Protein AF-A0A2T4I9F9-F1 (afdb_monomer_lite)

Sequence (235 aa):
MKRKIVKKNLALVKKKKFFLDFLKNNNLENIYLKNHDFNKKSNILLNNFIIILKIHNLNYKNYWANISFMNFCIYYLYHNFYQSLSNVKLKQINLTINKIATNRKYNSLEINYEKQLLEIAKQYDIKFSNSFINTYFNNHQIYNYISNSFSQMFDENKKTLTYSYCYWLILFVYIKKYLSLELDYKYSYNLFNLEMICNDHYIKNIRNLTLKYFNLLIIKNNKWISKLDIKRNKK

Radius of gyration: 18.15 Å; chains: 1; bounding box: 48×48×43 Å

Secondary structure (DSSP, 8-state):
--HHHHHHHHHHHHHHHHHHHHHHHTT--TTSSTTS-TT-TT-HHHHHHHHHHHHTT--GGGGHHHHHHHHHHHHHHHHHHTT-S-HHHHHHHHHHHHHHHHHTTTTS----HHHHHHHHHHHTT----HHHHHHHS--HHHHHHHHHHHHTTS-HHHHHHHHHHHHHHHHHHHIIIIIHHHS-GGGHHHHHHHHHHHHHHHHHHHHHH-GGGHHHHHHHHHHHHTTT-------

Foldseek 3Di:
DPPPPVVVVVVLVVLVVLLVVLCVVLVNDDDPCPPDPLDPPLPLLLVLLVVLCVLVVHDCVVLSNLSSLLVLLVVLVVCLLVVVDDPVVSVVSVVSNVVVCVVVVLQPDQDQVLVVLVVVLVVVVLDDDPVVCVSQSPCSVSLSSNLSSSLVVDDDVLSVLSSQLSSLVVQLCSLLQRVCLPDDPVCNVSSVVSNVVSVVRNLVSCCVNNVPCSVVSVVVSVVSSVVSPDPNPPD

Organism: NCBI:txid1188244

Structure (mmCIF, N/CA/C/O backbone):
data_AF-A0A2T4I9F9-F1
#
_entry.id   AF-A0A2T4I9F9-F1
#
loop_
_atom_site.group_PDB
_atom_site.id
_atom_site.type_symbol
_atom_site.label_atom_id
_atom_site.label_alt_id
_atom_site.label_comp_id
_atom_site.label_asym_id
_atom_site.label_entity_id
_atom_site.label_seq_id
_atom_site.pdbx_PDB_ins_code
_atom_site.Cartn_x
_atom_site.Cartn_y
_atom_site.Cartn_z
_atom_site.occupancy
_atom_site.B_iso_or_equiv
_atom_site.auth_seq_id
_atom_site.auth_comp_id
_atom_site.auth_asym_id
_atom_site.auth_atom_id
_atom_site.pdbx_PDB_model_num
ATOM 1 N N . MET A 1 1 ? 18.857 -36.251 -2.958 1.00 38.66 1 MET A N 1
ATOM 2 C CA . MET A 1 1 ? 17.786 -35.218 -2.962 1.00 38.66 1 MET A CA 1
ATOM 3 C C . MET A 1 1 ? 17.961 -34.121 -1.872 1.00 38.66 1 MET A C 1
ATOM 5 O O . MET A 1 1 ? 16.986 -33.717 -1.256 1.00 38.66 1 MET A O 1
ATOM 9 N N . LYS A 1 2 ? 19.176 -33.563 -1.646 1.00 38.88 2 LYS A N 1
ATOM 10 C CA . LYS A 1 2 ? 19.480 -32.596 -0.546 1.00 38.88 2 LYS A CA 1
ATOM 11 C C . LYS A 1 2 ? 19.853 -31.152 -0.977 1.00 38.88 2 LYS A C 1
ATOM 13 O O . LYS A 1 2 ? 20.001 -30.274 -0.134 1.00 38.88 2 LYS A O 1
ATOM 18 N N . ARG A 1 3 ? 19.946 -30.836 -2.279 1.00 38.84 3 ARG A N 1
ATOM 19 C CA . ARG A 1 3 ? 20.447 -29.523 -2.777 1.00 38.84 3 ARG A CA 1
ATOM 20 C C . ARG A 1 3 ? 19.438 -28.353 -2.750 1.00 38.84 3 ARG A C 1
ATOM 22 O O . ARG A 1 3 ? 19.834 -27.205 -2.945 1.00 38.84 3 ARG A O 1
ATOM 29 N N . LYS A 1 4 ? 18.143 -28.594 -2.494 1.00 41.88 4 LYS A N 1
ATOM 30 C CA . LYS A 1 4 ? 17.097 -27.539 -2.486 1.00 41.88 4 LYS A CA 1
ATOM 31 C C . LYS A 1 4 ? 17.017 -26.739 -1.174 1.00 41.88 4 LYS A C 1
ATOM 33 O O . LYS A 1 4 ? 16.579 -25.590 -1.203 1.00 41.88 4 LYS A O 1
ATOM 38 N N . ILE A 1 5 ? 17.451 -27.308 -0.046 1.00 39.56 5 ILE A N 1
ATOM 39 C CA . ILE A 1 5 ? 17.309 -26.688 1.287 1.00 39.56 5 ILE A CA 1
ATOM 40 C C . ILE A 1 5 ? 18.350 -25.570 1.490 1.00 39.56 5 ILE A C 1
ATOM 42 O O . ILE A 1 5 ? 18.006 -24.480 1.946 1.00 39.56 5 ILE A O 1
ATOM 46 N N . VAL A 1 6 ? 19.588 -25.769 1.021 1.00 42.97 6 VAL A N 1
ATOM 47 C CA . VAL A 1 6 ? 20.698 -24.808 1.191 1.00 42.97 6 VAL A CA 1
ATOM 48 C C . VAL A 1 6 ? 20.478 -23.503 0.407 1.00 42.97 6 VAL A C 1
ATOM 50 O O . VAL A 1 6 ? 20.655 -22.411 0.947 1.00 42.97 6 VAL A O 1
ATOM 53 N N . LYS A 1 7 ? 20.002 -23.576 -0.848 1.00 44.75 7 LYS A N 1
ATOM 54 C CA . LYS A 1 7 ? 19.748 -22.378 -1.681 1.00 44.75 7 LYS A CA 1
ATOM 55 C C . LYS A 1 7 ? 18.673 -21.455 -1.096 1.00 44.75 7 LYS A C 1
ATOM 57 O O . LYS A 1 7 ? 18.763 -20.236 -1.243 1.00 44.75 7 LYS A O 1
ATOM 62 N N . LYS A 1 8 ? 17.658 -22.021 -0.437 1.00 48.31 8 LYS A N 1
ATOM 63 C CA . LYS A 1 8 ? 16.557 -21.259 0.166 1.00 48.31 8 LYS A CA 1
ATOM 64 C C . LYS A 1 8 ? 17.047 -20.449 1.367 1.00 48.31 8 LYS A C 1
ATOM 66 O O . LYS A 1 8 ? 16.733 -19.266 1.449 1.00 48.31 8 LYS A O 1
ATOM 71 N N . ASN A 1 9 ? 17.880 -21.047 2.219 1.00 53.97 9 ASN A N 1
ATOM 72 C CA . ASN A 1 9 ? 18.487 -20.358 3.360 1.00 53.97 9 ASN A CA 1
ATOM 73 C C . ASN A 1 9 ? 19.459 -19.258 2.910 1.00 53.97 9 ASN A C 1
ATOM 75 O O . ASN A 1 9 ? 19.374 -18.138 3.403 1.00 53.97 9 ASN A O 1
ATOM 79 N N . LEU A 1 10 ? 20.284 -19.507 1.887 1.00 53.28 10 LEU A N 1
ATOM 80 C CA . LEU A 1 10 ? 21.180 -18.488 1.319 1.00 53.28 10 LEU A CA 1
ATOM 81 C C . LEU A 1 10 ? 20.427 -17.274 0.753 1.00 53.28 10 LEU A C 1
ATOM 83 O O . LEU A 1 10 ? 20.839 -16.132 0.954 1.00 53.28 10 LEU A O 1
ATOM 87 N N . ALA A 1 11 ? 19.312 -17.496 0.051 1.00 57.78 11 ALA A N 1
ATOM 88 C CA . ALA A 1 11 ? 18.498 -16.403 -0.475 1.00 57.78 11 ALA A CA 1
ATOM 89 C C . ALA A 1 11 ? 17.884 -15.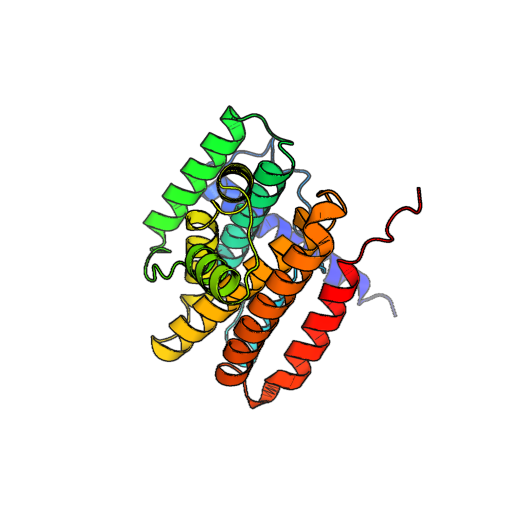551 0.648 1.00 57.78 11 ALA A C 1
ATOM 91 O O . ALA A 1 11 ? 17.823 -14.331 0.518 1.00 57.78 11 ALA A O 1
ATOM 92 N N . LEU A 1 12 ? 17.459 -16.177 1.750 1.00 56.41 12 LEU A N 1
ATOM 93 C CA . LEU A 1 12 ? 16.927 -15.481 2.925 1.00 56.41 12 LEU A CA 1
ATOM 94 C C . LEU A 1 12 ? 17.993 -14.639 3.627 1.00 56.41 12 LEU A C 1
ATOM 96 O O . LEU A 1 12 ? 17.752 -13.466 3.910 1.00 56.41 12 LEU A O 1
ATOM 100 N N . VAL A 1 13 ? 19.183 -15.206 3.829 1.00 60.66 13 VAL A N 1
ATOM 101 C CA . VAL A 1 13 ? 20.331 -14.500 4.415 1.00 60.66 13 VAL A CA 1
ATOM 102 C C . VAL A 1 13 ? 20.691 -13.268 3.581 1.00 60.66 13 VAL A C 1
ATOM 104 O O . VAL A 1 13 ? 20.850 -12.182 4.133 1.00 60.66 13 VAL A O 1
ATOM 107 N N . LYS A 1 14 ? 20.722 -13.392 2.245 1.00 64.31 14 LYS A N 1
ATOM 108 C CA . LYS A 1 14 ? 20.983 -12.255 1.346 1.00 64.31 14 LYS A CA 1
ATOM 109 C C . LYS A 1 14 ? 19.938 -11.143 1.482 1.00 64.31 14 LYS A C 1
ATOM 111 O O . LYS A 1 14 ? 20.313 -9.981 1.558 1.00 64.31 14 LYS A O 1
ATOM 116 N N . LYS A 1 15 ? 18.643 -11.477 1.551 1.00 65.81 15 LYS A N 1
ATOM 117 C CA . LYS A 1 15 ? 17.564 -10.483 1.731 1.00 65.81 15 LYS A CA 1
ATOM 118 C C . LYS A 1 15 ? 17.680 -9.732 3.055 1.00 65.81 15 LYS A C 1
ATOM 120 O O . LYS A 1 15 ? 17.551 -8.514 3.071 1.00 65.81 15 LYS A O 1
ATOM 125 N N . LYS A 1 16 ? 17.953 -10.460 4.143 1.00 67.31 16 LYS A N 1
ATOM 126 C CA . LYS A 1 16 ? 18.179 -9.866 5.465 1.00 67.31 16 LYS A CA 1
ATOM 127 C C . LYS A 1 16 ? 19.374 -8.914 5.431 1.00 67.31 16 LYS A C 1
ATOM 129 O O . LYS A 1 16 ? 19.255 -7.796 5.912 1.00 67.31 16 LYS A O 1
ATOM 134 N N . LYS A 1 17 ? 20.481 -9.326 4.801 1.00 70.69 17 LYS A N 1
ATOM 135 C CA . LYS A 1 17 ? 21.669 -8.481 4.634 1.00 70.69 17 LYS A CA 1
ATOM 136 C C . LYS A 1 17 ? 21.349 -7.182 3.888 1.00 70.69 17 LYS A C 1
ATOM 138 O O . LYS A 1 17 ? 21.627 -6.124 4.423 1.00 70.69 17 LYS A O 1
ATOM 143 N N . PHE A 1 18 ? 20.669 -7.242 2.740 1.00 69.69 18 PHE A N 1
ATOM 144 C CA . PHE A 1 18 ? 20.300 -6.032 1.990 1.00 69.69 18 PHE A CA 1
ATOM 145 C C . PHE A 1 18 ? 19.423 -5.058 2.780 1.00 69.69 18 PHE A C 1
ATOM 147 O O . PHE A 1 18 ? 19.559 -3.848 2.623 1.00 69.69 18 PHE A O 1
ATOM 154 N N . PHE A 1 19 ? 18.519 -5.563 3.622 1.00 69.38 19 PHE A N 1
ATOM 155 C CA . PHE A 1 19 ? 17.736 -4.691 4.489 1.00 69.38 19 PHE A CA 1
ATOM 156 C C . PHE A 1 19 ? 18.592 -4.055 5.582 1.00 69.38 19 PHE A C 1
ATOM 158 O O . PHE A 1 19 ? 18.489 -2.857 5.800 1.00 69.38 19 PHE A O 1
ATOM 165 N N . LEU A 1 20 ? 19.462 -4.828 6.233 1.00 69.75 20 LEU A N 1
ATOM 166 C CA . LEU A 1 20 ? 20.390 -4.291 7.230 1.00 69.75 20 LEU A CA 1
ATOM 167 C C . LEU A 1 20 ? 21.338 -3.253 6.615 1.00 69.75 20 LEU A C 1
ATOM 169 O O . LEU A 1 20 ? 21.563 -2.213 7.223 1.00 69.75 20 LEU A O 1
ATOM 173 N N . ASP A 1 21 ? 21.821 -3.490 5.396 1.00 74.12 21 ASP A N 1
ATOM 174 C CA . ASP A 1 21 ? 22.632 -2.531 4.643 1.00 74.12 21 ASP A CA 1
ATOM 175 C C . ASP A 1 21 ? 21.818 -1.270 4.314 1.00 74.12 21 ASP A C 1
ATOM 177 O O . ASP A 1 21 ? 22.306 -0.160 4.488 1.00 74.12 21 ASP A O 1
ATOM 181 N N . PHE A 1 22 ? 20.548 -1.412 3.909 1.00 74.88 22 PHE A N 1
ATOM 182 C CA . PHE A 1 22 ? 19.642 -0.274 3.729 1.00 74.88 22 PHE A CA 1
ATOM 183 C C . PHE A 1 22 ? 19.475 0.523 5.027 1.00 74.88 22 PHE A C 1
ATOM 185 O O . PHE A 1 22 ? 19.554 1.747 4.994 1.00 74.88 22 PHE A O 1
ATOM 192 N N . LEU A 1 23 ? 19.277 -0.144 6.164 1.00 73.25 23 LEU A N 1
ATOM 193 C CA . LEU A 1 23 ? 19.167 0.521 7.460 1.00 73.25 23 LEU A CA 1
ATOM 194 C C . LEU A 1 23 ? 20.457 1.266 7.811 1.00 73.25 23 LEU A C 1
ATOM 196 O O . LEU A 1 23 ? 20.411 2.455 8.117 1.00 73.25 23 LEU A O 1
ATOM 200 N N . LYS A 1 24 ? 21.608 0.602 7.676 1.00 74.19 24 LYS A N 1
ATOM 201 C CA . LYS A 1 24 ? 22.928 1.184 7.936 1.00 74.19 24 LYS A CA 1
ATOM 202 C C . LYS A 1 24 ? 23.189 2.412 7.064 1.00 74.19 24 LYS A C 1
ATOM 204 O O . LYS A 1 24 ? 23.558 3.454 7.585 1.00 74.19 24 LYS A O 1
ATOM 209 N N . ASN A 1 25 ? 22.926 2.315 5.762 1.00 77.25 25 ASN A N 1
ATOM 210 C CA . ASN A 1 25 ? 23.136 3.407 4.808 1.00 77.25 25 ASN A CA 1
ATOM 211 C C . ASN A 1 25 ? 22.219 4.615 5.055 1.00 77.25 25 ASN A C 1
ATOM 213 O O . ASN A 1 25 ? 22.473 5.691 4.524 1.00 77.25 25 ASN A O 1
ATOM 217 N N . ASN A 1 26 ? 21.146 4.443 5.829 1.00 69.94 26 ASN A N 1
ATOM 218 C CA . ASN A 1 26 ? 20.255 5.525 6.245 1.00 69.94 26 ASN A CA 1
ATOM 219 C C . ASN A 1 26 ? 20.448 5.906 7.728 1.00 69.94 26 ASN A C 1
ATOM 221 O O . ASN A 1 26 ? 19.596 6.596 8.282 1.00 69.94 26 ASN A O 1
ATOM 225 N N . ASN A 1 27 ? 21.553 5.485 8.360 1.00 66.50 27 ASN A N 1
ATOM 226 C CA . ASN A 1 27 ? 21.894 5.722 9.771 1.00 66.50 27 ASN A CA 1
ATOM 227 C C . ASN A 1 27 ? 20.829 5.217 10.766 1.00 66.50 27 ASN A C 1
ATOM 229 O O . ASN A 1 27 ? 20.537 5.855 11.774 1.00 66.50 27 ASN A O 1
ATOM 233 N N . LEU A 1 28 ? 20.236 4.055 10.481 1.00 64.50 28 LEU A N 1
ATOM 234 C CA . LEU A 1 28 ? 19.220 3.398 11.308 1.00 64.50 28 LEU A CA 1
ATOM 235 C C . LEU A 1 28 ? 19.871 2.247 12.096 1.00 64.50 28 LEU A C 1
ATOM 237 O O . LEU A 1 28 ? 19.769 1.080 11.713 1.00 64.50 28 LEU A O 1
ATOM 241 N N . GLU A 1 29 ? 20.610 2.552 13.167 1.00 51.94 29 GLU A N 1
ATOM 242 C CA . GLU A 1 29 ? 21.385 1.545 13.909 1.00 51.94 29 GLU A CA 1
ATOM 243 C C . GLU A 1 29 ? 20.526 0.503 14.668 1.00 51.94 29 GLU A C 1
ATOM 245 O O . GLU A 1 29 ? 19.864 0.764 15.670 1.00 51.94 29 GLU A O 1
ATOM 250 N N . ASN A 1 30 ? 20.557 -0.723 14.133 1.00 49.22 30 ASN A N 1
ATOM 251 C CA . ASN A 1 30 ? 20.737 -2.069 14.713 1.00 49.22 30 ASN A CA 1
ATOM 252 C C . ASN A 1 30 ? 20.183 -2.538 16.083 1.00 49.22 30 ASN A C 1
ATOM 254 O O . ASN A 1 30 ? 20.315 -3.736 16.356 1.00 49.22 30 ASN A O 1
ATOM 258 N N . ILE A 1 31 ? 19.524 -1.736 16.922 1.00 45.69 31 ILE A N 1
ATOM 259 C CA . ILE A 1 31 ? 18.920 -2.264 18.172 1.00 45.69 31 ILE A CA 1
ATOM 260 C C . ILE A 1 31 ? 17.424 -2.571 18.000 1.00 45.69 31 ILE A C 1
ATOM 262 O O . ILE A 1 31 ? 16.933 -3.572 18.516 1.00 45.69 31 ILE A O 1
ATOM 266 N N . TYR A 1 32 ? 16.699 -1.795 17.191 1.00 48.03 32 TYR A N 1
ATOM 267 C CA . TYR A 1 32 ? 15.229 -1.772 17.264 1.00 48.03 32 TYR A CA 1
ATOM 268 C C . TYR A 1 32 ? 14.489 -2.574 16.182 1.00 48.03 32 TYR A C 1
ATOM 270 O O . TYR A 1 32 ? 13.294 -2.809 16.311 1.00 48.03 32 TYR A O 1
ATOM 278 N N . LEU A 1 33 ? 15.185 -3.030 15.134 1.00 50.38 33 LEU A N 1
ATOM 279 C CA . LEU A 1 33 ? 14.590 -3.742 13.989 1.00 50.38 33 LEU A CA 1
ATOM 280 C C . LEU A 1 33 ? 14.993 -5.222 13.904 1.00 50.38 33 LEU A C 1
ATOM 282 O O . LEU A 1 33 ? 14.590 -5.919 12.971 1.00 50.38 33 LEU A O 1
ATOM 286 N N . LYS A 1 34 ? 15.764 -5.727 14.882 1.00 44.00 34 LYS A N 1
ATOM 287 C CA . LYS A 1 34 ? 16.298 -7.103 14.889 1.00 44.00 34 LYS A CA 1
ATOM 288 C C . LYS A 1 34 ? 15.216 -8.190 14.810 1.00 44.00 34 LYS A C 1
ATOM 290 O O . LYS A 1 34 ? 15.509 -9.266 14.289 1.00 44.00 34 LYS A O 1
ATOM 295 N N . ASN A 1 35 ? 13.986 -7.886 15.237 1.00 42.66 35 ASN A N 1
ATOM 296 C CA . ASN A 1 35 ? 12.886 -8.850 15.342 1.00 42.66 35 ASN A CA 1
ATOM 297 C C . ASN A 1 35 ? 11.765 -8.672 14.312 1.00 42.66 35 ASN A C 1
ATOM 299 O O . ASN A 1 35 ? 10.818 -9.458 14.320 1.00 42.66 35 ASN A O 1
ATOM 303 N N . HIS A 1 36 ? 11.834 -7.686 13.410 1.00 46.62 36 HIS A N 1
ATOM 304 C CA . HIS A 1 36 ? 10.803 -7.595 12.382 1.00 46.62 36 HIS A CA 1
ATOM 305 C C . HIS A 1 36 ? 11.145 -8.537 11.233 1.00 46.62 36 HIS A C 1
ATOM 307 O O . HIS A 1 36 ? 11.991 -8.253 10.382 1.00 46.62 36 HIS A O 1
ATOM 313 N N . ASP A 1 37 ? 10.490 -9.695 11.239 1.00 45.41 37 ASP A N 1
ATOM 314 C CA . ASP A 1 37 ? 10.634 -10.712 10.213 1.00 45.41 37 ASP A CA 1
ATOM 315 C C . ASP A 1 37 ? 10.306 -10.120 8.837 1.00 45.41 37 ASP A C 1
ATOM 317 O O . ASP A 1 37 ? 9.155 -10.046 8.398 1.00 45.41 37 ASP A O 1
ATOM 321 N N . PHE A 1 38 ? 11.366 -9.786 8.099 1.00 43.94 38 PHE A N 1
ATOM 322 C CA . PHE A 1 38 ? 11.393 -9.414 6.678 1.00 43.94 38 PHE A CA 1
ATOM 323 C C . PHE A 1 38 ? 10.769 -10.487 5.759 1.00 43.94 38 PHE A C 1
ATOM 325 O O . PHE A 1 38 ? 10.746 -10.378 4.534 1.00 43.94 38 PHE A O 1
ATOM 332 N N . ASN A 1 39 ? 10.326 -11.590 6.359 1.00 43.22 39 ASN A N 1
ATOM 333 C CA . ASN A 1 39 ? 10.144 -12.883 5.750 1.00 43.22 39 ASN A CA 1
ATOM 334 C C . ASN A 1 39 ? 8.743 -13.452 5.952 1.00 43.22 39 ASN A C 1
ATOM 336 O O . ASN A 1 39 ? 8.526 -14.656 5.772 1.00 43.22 39 ASN A O 1
ATOM 340 N N . LYS A 1 40 ? 7.755 -12.607 6.256 1.00 52.34 40 LYS A N 1
ATOM 341 C CA . LYS A 1 40 ? 6.378 -13.014 6.014 1.00 52.34 40 LYS A CA 1
ATOM 342 C C . LYS A 1 40 ? 6.219 -13.174 4.501 1.00 52.34 40 LYS A C 1
ATOM 344 O O . LYS A 1 40 ? 5.920 -12.232 3.779 1.00 52.34 40 LYS A O 1
ATOM 349 N N . LYS A 1 41 ? 6.365 -14.417 4.023 1.00 49.16 41 LYS A N 1
ATOM 350 C CA . LYS A 1 41 ? 5.881 -14.899 2.711 1.00 49.16 41 LYS A CA 1
ATOM 351 C C . LYS A 1 41 ? 4.422 -14.491 2.440 1.00 49.16 41 LYS A C 1
ATOM 353 O O . LYS A 1 41 ? 3.954 -14.650 1.319 1.00 49.16 41 LYS A O 1
ATOM 358 N N . SER A 1 42 ? 3.712 -14.016 3.462 1.00 56.25 42 SER A N 1
ATOM 359 C CA . SER A 1 42 ? 2.363 -13.469 3.449 1.00 56.25 42 SER A CA 1
ATOM 360 C C . SER A 1 42 ? 2.268 -11.944 3.284 1.00 56.25 42 SER A C 1
ATOM 362 O O . SER A 1 42 ? 1.150 -11.446 3.299 1.00 56.25 42 SER A O 1
ATOM 364 N N . ASN A 1 43 ? 3.360 -11.180 3.118 1.00 78.94 43 ASN A N 1
ATOM 365 C CA . ASN A 1 43 ? 3.232 -9.748 2.821 1.00 78.94 43 ASN A CA 1
ATOM 366 C C . ASN A 1 43 ? 2.726 -9.561 1.381 1.00 78.94 43 ASN A C 1
ATOM 368 O O . ASN A 1 43 ? 3.493 -9.602 0.416 1.00 78.94 43 ASN A O 1
ATOM 372 N N . ILE A 1 44 ? 1.407 -9.395 1.270 1.00 86.44 44 ILE A N 1
ATOM 373 C CA . ILE A 1 44 ? 0.659 -9.306 0.014 1.00 86.44 44 ILE A CA 1
ATOM 374 C C . ILE A 1 44 ? 1.211 -8.191 -0.867 1.00 86.44 44 ILE A C 1
ATOM 376 O O . ILE A 1 44 ? 1.420 -8.417 -2.057 1.00 86.44 44 ILE A O 1
ATOM 380 N N . LEU A 1 45 ? 1.523 -7.032 -0.285 1.00 89.12 45 LEU A N 1
ATOM 381 C CA . LEU A 1 45 ? 2.029 -5.881 -1.021 1.00 89.12 45 LEU A CA 1
ATOM 382 C C . LEU A 1 45 ? 3.373 -6.183 -1.696 1.00 89.12 45 LEU A C 1
ATOM 384 O O . LEU A 1 45 ? 3.512 -6.049 -2.910 1.00 89.12 45 LEU A O 1
ATOM 388 N N . LEU A 1 46 ? 4.357 -6.652 -0.924 1.00 88.12 46 LEU A N 1
ATOM 389 C CA . LEU A 1 46 ? 5.697 -6.936 -1.452 1.00 88.12 46 LEU A CA 1
ATOM 390 C C . LEU A 1 46 ? 5.678 -8.085 -2.462 1.00 88.12 46 LEU A C 1
ATOM 392 O O . LEU A 1 46 ? 6.412 -8.065 -3.452 1.00 88.12 46 LEU A O 1
ATOM 396 N N . ASN A 1 47 ? 4.831 -9.090 -2.231 1.00 87.75 47 ASN A N 1
ATOM 397 C CA . ASN A 1 47 ? 4.655 -10.172 -3.187 1.00 87.75 47 ASN A CA 1
ATOM 398 C C . ASN A 1 47 ? 4.064 -9.659 -4.507 1.00 87.75 47 ASN A C 1
ATOM 400 O O . ASN A 1 47 ? 4.550 -10.046 -5.571 1.00 87.75 47 ASN A O 1
ATOM 404 N N . ASN A 1 48 ? 3.063 -8.778 -4.442 1.00 91.50 48 ASN A N 1
ATOM 405 C CA . ASN A 1 48 ? 2.472 -8.151 -5.618 1.00 91.50 48 ASN A CA 1
ATOM 406 C C . ASN A 1 48 ? 3.483 -7.316 -6.391 1.00 91.50 48 ASN A C 1
ATOM 408 O O . ASN A 1 48 ? 3.601 -7.496 -7.599 1.00 91.50 48 ASN A O 1
ATOM 412 N N . PHE A 1 49 ? 4.278 -6.499 -5.700 1.00 92.31 49 PHE A N 1
ATOM 413 C CA . PHE A 1 49 ? 5.348 -5.726 -6.326 1.00 92.31 49 PHE A CA 1
ATOM 414 C C . PHE A 1 49 ? 6.298 -6.622 -7.127 1.00 92.31 49 PHE A C 1
ATOM 416 O O . PHE A 1 49 ? 6.531 -6.404 -8.312 1.00 92.31 49 PHE A O 1
ATOM 423 N N . ILE A 1 50 ? 6.793 -7.698 -6.507 1.00 89.88 50 ILE A N 1
ATOM 424 C CA . ILE A 1 50 ? 7.727 -8.626 -7.157 1.00 89.88 50 ILE A CA 1
ATOM 425 C C . ILE A 1 50 ? 7.084 -9.326 -8.361 1.00 89.88 50 ILE A C 1
ATOM 427 O O . ILE A 1 50 ? 7.771 -9.566 -9.353 1.00 89.88 50 ILE A O 1
ATOM 431 N N . ILE A 1 51 ? 5.803 -9.704 -8.286 1.00 89.94 51 ILE A N 1
ATOM 432 C CA . ILE A 1 51 ? 5.130 -10.341 -9.426 1.00 89.94 51 ILE A CA 1
ATOM 433 C C . ILE A 1 51 ? 4.922 -9.343 -10.560 1.00 89.94 51 ILE A C 1
ATOM 435 O O . ILE A 1 51 ? 5.208 -9.694 -11.700 1.00 89.94 51 ILE A O 1
ATOM 439 N N . ILE A 1 52 ? 4.481 -8.122 -10.262 1.00 92.81 52 ILE A N 1
ATOM 440 C CA . ILE A 1 52 ? 4.282 -7.074 -11.265 1.00 92.81 52 ILE A CA 1
ATOM 441 C C . ILE A 1 52 ? 5.603 -6.773 -11.977 1.00 92.81 52 ILE A C 1
ATOM 443 O O . ILE A 1 52 ? 5.652 -6.829 -13.202 1.00 92.81 52 ILE A O 1
ATOM 447 N N . LEU A 1 53 ? 6.705 -6.602 -11.240 1.00 92.00 53 LEU A N 1
ATOM 448 C CA . LEU A 1 53 ? 8.029 -6.449 -11.852 1.00 92.00 53 LEU A CA 1
ATOM 449 C C . LEU A 1 53 ? 8.359 -7.605 -12.805 1.0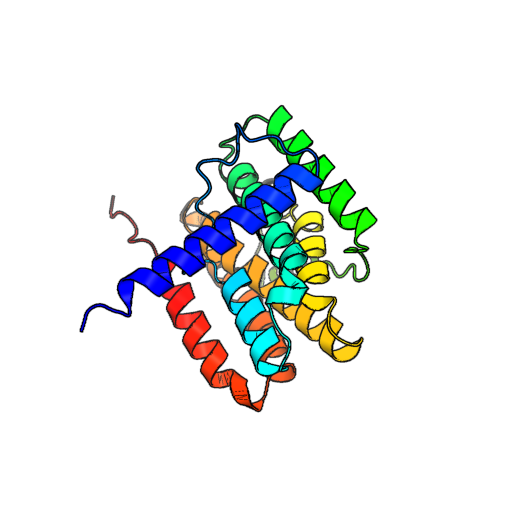0 92.00 53 LEU A C 1
ATOM 451 O O . LEU A 1 53 ? 8.787 -7.372 -13.930 1.00 92.00 53 LEU A O 1
ATOM 455 N N . LYS A 1 54 ? 8.103 -8.854 -12.398 1.00 89.44 54 LYS A N 1
ATOM 456 C CA . LYS A 1 54 ? 8.353 -10.028 -13.249 1.00 89.44 54 LYS A CA 1
ATOM 457 C C . LYS A 1 54 ? 7.479 -10.065 -14.499 1.00 89.44 54 LYS A C 1
ATOM 459 O O . LYS A 1 54 ? 7.987 -10.425 -15.550 1.00 89.44 54 LYS A O 1
ATOM 464 N N . ILE A 1 55 ? 6.197 -9.715 -14.389 1.00 91.31 55 ILE A N 1
ATOM 465 C CA . ILE A 1 55 ? 5.270 -9.650 -15.531 1.00 91.31 55 ILE A CA 1
ATOM 466 C C . ILE A 1 55 ? 5.777 -8.656 -16.580 1.00 91.31 55 ILE A C 1
ATOM 468 O O . ILE A 1 55 ? 5.645 -8.904 -17.774 1.00 91.31 55 ILE A O 1
ATOM 472 N N . HIS A 1 56 ? 6.400 -7.567 -16.131 1.00 90.44 56 HIS A N 1
ATOM 473 C CA . HIS A 1 56 ? 6.984 -6.544 -16.993 1.00 90.44 56 HIS A CA 1
ATOM 474 C C . HIS A 1 56 ? 8.471 -6.779 -17.318 1.00 90.44 56 HIS A C 1
ATOM 476 O O . HIS A 1 56 ? 9.136 -5.863 -17.787 1.00 90.44 56 HIS A O 1
ATOM 482 N N . ASN A 1 57 ? 9.006 -7.987 -17.090 1.00 91.12 57 ASN A N 1
ATOM 483 C CA . ASN A 1 57 ? 10.408 -8.352 -17.347 1.00 91.12 57 ASN A CA 1
ATOM 484 C C . ASN A 1 57 ? 11.451 -7.481 -16.615 1.00 91.12 57 ASN A C 1
ATOM 486 O O . ASN A 1 57 ? 12.609 -7.396 -17.021 1.00 91.12 57 ASN A O 1
ATOM 490 N N . LEU A 1 58 ? 11.070 -6.875 -15.491 1.00 91.19 58 LEU A N 1
ATOM 491 C CA . LEU A 1 58 ? 11.946 -6.063 -14.657 1.00 91.19 58 LEU A CA 1
ATOM 492 C C . LEU A 1 58 ? 12.627 -6.919 -13.582 1.00 91.19 58 LEU A C 1
ATOM 494 O O . LEU A 1 58 ? 11.999 -7.686 -12.841 1.00 91.19 58 LEU A O 1
ATOM 498 N N . ASN A 1 59 ? 13.945 -6.763 -13.447 1.00 87.88 59 ASN A N 1
ATOM 499 C CA . ASN A 1 59 ? 14.711 -7.474 -12.431 1.00 87.88 59 ASN A CA 1
ATOM 500 C C . ASN A 1 59 ? 14.495 -6.843 -11.048 1.00 87.88 59 ASN A C 1
ATOM 502 O O . ASN A 1 59 ? 15.057 -5.796 -10.733 1.00 87.88 59 ASN A O 1
ATOM 506 N N . TYR A 1 60 ? 13.745 -7.528 -10.181 1.00 81.12 60 TYR A N 1
ATOM 507 C CA . TYR A 1 60 ? 13.433 -7.051 -8.827 1.00 81.12 60 TYR A CA 1
ATOM 508 C C . TYR A 1 60 ? 14.656 -6.702 -7.967 1.00 81.12 60 TYR A C 1
ATOM 510 O O . TYR A 1 60 ? 14.526 -5.927 -7.022 1.00 81.12 60 TYR A O 1
ATOM 518 N N . LYS A 1 61 ? 15.842 -7.252 -8.270 1.00 82.69 61 LYS A N 1
ATOM 519 C CA . LYS A 1 61 ? 17.074 -6.908 -7.546 1.00 82.69 61 LYS A CA 1
ATOM 520 C C . LYS A 1 61 ? 17.449 -5.434 -7.710 1.00 82.69 61 LYS A C 1
ATOM 522 O O . LYS A 1 61 ? 17.999 -4.863 -6.775 1.00 82.69 61 LYS A O 1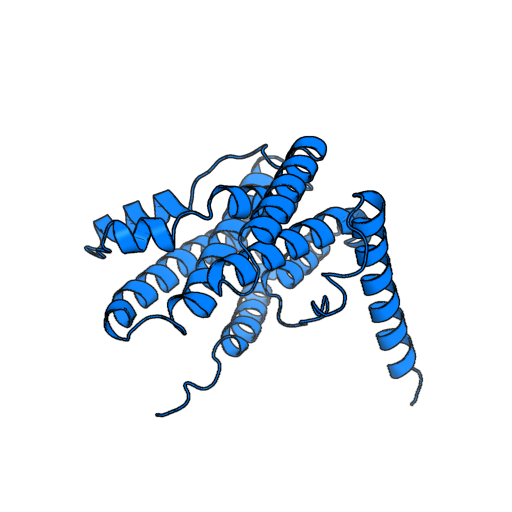
ATOM 527 N N . ASN A 1 62 ? 17.105 -4.823 -8.843 1.00 87.69 62 ASN A N 1
ATOM 528 C CA . ASN A 1 62 ? 17.374 -3.410 -9.113 1.00 87.69 62 ASN A CA 1
ATOM 529 C C . ASN A 1 62 ? 16.474 -2.487 -8.273 1.00 87.69 62 ASN A C 1
ATOM 531 O O . ASN A 1 62 ? 16.800 -1.327 -8.061 1.00 87.69 62 ASN A O 1
ATOM 535 N N . TYR A 1 63 ? 15.378 -3.022 -7.730 1.00 89.44 63 TYR A N 1
ATOM 536 C CA . TYR A 1 63 ? 14.381 -2.285 -6.952 1.00 89.44 63 TYR A CA 1
ATOM 537 C C . TYR A 1 63 ? 14.416 -2.659 -5.466 1.00 89.44 63 TYR A C 1
ATOM 539 O O . TYR A 1 63 ? 13.435 -2.488 -4.742 1.00 89.44 63 TYR A O 1
ATOM 547 N N . TRP A 1 64 ? 15.552 -3.179 -4.984 1.00 84.38 64 TRP A N 1
ATOM 548 C CA . TRP A 1 64 ? 15.706 -3.575 -3.582 1.00 84.38 64 TRP A CA 1
ATOM 549 C C . TRP A 1 64 ? 15.468 -2.428 -2.610 1.00 84.38 64 TRP A C 1
ATOM 551 O O . TRP A 1 64 ? 14.879 -2.635 -1.553 1.00 84.38 64 TRP A O 1
ATOM 561 N N . ALA A 1 65 ? 15.883 -1.218 -2.970 1.00 85.12 65 ALA A N 1
ATOM 562 C CA . ALA A 1 65 ? 15.666 -0.063 -2.121 1.00 85.12 65 ALA A CA 1
ATOM 563 C C . ALA A 1 65 ? 14.179 0.316 -2.008 1.00 85.12 65 ALA A C 1
ATOM 565 O O . ALA A 1 65 ? 13.737 0.669 -0.918 1.00 85.12 65 ALA A O 1
ATOM 566 N N . ASN A 1 66 ? 13.397 0.174 -3.085 1.00 91.44 66 ASN A N 1
ATOM 567 C CA . ASN A 1 66 ? 11.941 0.346 -3.064 1.00 91.44 66 ASN A CA 1
ATOM 568 C C . ASN A 1 66 ? 11.297 -0.720 -2.166 1.00 91.44 66 ASN A C 1
ATOM 570 O O . ASN A 1 66 ? 10.498 -0.396 -1.295 1.00 91.44 66 ASN A O 1
ATOM 574 N N . ILE A 1 67 ? 11.715 -1.986 -2.293 1.00 88.62 67 ILE A N 1
ATOM 575 C CA . ILE A 1 67 ? 11.236 -3.086 -1.436 1.00 88.62 67 ILE A CA 1
ATOM 576 C C . ILE A 1 67 ? 11.529 -2.808 0.045 1.00 88.62 67 ILE A C 1
ATOM 578 O O . ILE A 1 67 ? 10.639 -2.948 0.884 1.00 88.62 67 ILE A O 1
ATOM 582 N N . SER A 1 68 ? 12.761 -2.412 0.370 1.00 85.50 68 SER A N 1
ATOM 583 C CA . SER A 1 68 ? 13.173 -2.096 1.742 1.00 85.50 68 SER A CA 1
ATOM 584 C C . SER A 1 68 ? 12.405 -0.904 2.305 1.00 85.50 68 SER A C 1
ATOM 586 O O . SER A 1 68 ? 11.927 -0.974 3.436 1.00 85.50 68 SER A O 1
ATOM 588 N N . PHE A 1 69 ? 12.230 0.152 1.508 1.00 90.94 69 PHE A N 1
ATOM 589 C CA . PHE A 1 69 ? 11.460 1.329 1.896 1.00 90.94 69 PHE A CA 1
ATOM 590 C C . PHE A 1 69 ? 9.988 0.993 2.159 1.00 90.94 69 PHE A C 1
ATOM 592 O O . PHE A 1 69 ? 9.466 1.327 3.221 1.00 90.94 69 PHE A O 1
ATOM 599 N N . MET A 1 70 ? 9.332 0.267 1.249 1.00 93.19 70 MET A N 1
ATOM 600 C CA . MET A 1 70 ? 7.948 -0.172 1.446 1.00 93.19 70 MET A CA 1
ATOM 601 C C . MET A 1 70 ? 7.812 -1.037 2.700 1.00 93.19 70 MET A C 1
ATOM 603 O O . MET A 1 70 ? 6.884 -0.847 3.480 1.00 93.19 70 MET A O 1
ATOM 607 N N . ASN A 1 71 ? 8.752 -1.955 2.946 1.00 87.44 71 ASN A N 1
ATOM 608 C CA . ASN A 1 71 ? 8.722 -2.771 4.156 1.00 87.44 71 ASN A CA 1
ATOM 609 C C . ASN A 1 71 ? 8.895 -1.934 5.436 1.00 87.44 71 ASN A C 1
ATOM 611 O O . ASN A 1 71 ? 8.251 -2.220 6.442 1.00 87.44 71 ASN A O 1
ATOM 615 N N . PHE A 1 72 ? 9.723 -0.887 5.396 1.00 89.12 72 PHE A N 1
ATOM 616 C CA . PHE A 1 72 ? 9.897 0.049 6.508 1.00 89.12 72 PHE A CA 1
ATOM 617 C C . PHE A 1 72 ? 8.643 0.903 6.760 1.00 89.12 72 PHE A C 1
ATOM 619 O O . PHE A 1 72 ? 8.261 1.124 7.905 1.00 89.12 72 PHE A O 1
ATOM 626 N N . CYS A 1 73 ? 7.926 1.296 5.708 1.00 93.62 73 CYS A N 1
ATOM 627 C CA . CYS A 1 73 ? 6.634 1.966 5.852 1.00 93.62 73 CYS A CA 1
ATOM 628 C C . CYS A 1 73 ? 5.561 1.026 6.434 1.00 93.62 73 CYS A C 1
ATOM 630 O O . CYS A 1 73 ? 4.799 1.420 7.310 1.00 93.62 73 CYS A O 1
ATOM 632 N N . ILE A 1 74 ? 5.526 -0.243 6.009 1.00 90.19 74 ILE A N 1
ATOM 633 C CA . ILE A 1 74 ? 4.613 -1.255 6.573 1.00 90.19 74 ILE A CA 1
ATOM 634 C C . ILE A 1 74 ? 4.912 -1.508 8.056 1.00 90.19 74 ILE A C 1
ATOM 636 O O . ILE A 1 74 ? 3.984 -1.679 8.844 1.00 90.19 74 ILE A O 1
ATOM 640 N N . TYR A 1 75 ? 6.193 -1.518 8.437 1.00 87.19 75 TYR A N 1
ATOM 641 C CA . TYR A 1 75 ? 6.622 -1.578 9.835 1.00 87.19 75 TYR A CA 1
ATOM 642 C C . TYR A 1 75 ? 6.029 -0.422 10.646 1.00 87.19 75 TYR A C 1
ATOM 644 O O . TYR A 1 75 ? 5.418 -0.649 11.688 1.00 87.19 75 TYR A O 1
ATOM 652 N N . TYR A 1 76 ? 6.162 0.807 10.139 1.00 91.50 76 TYR A N 1
ATOM 653 C CA . TYR A 1 76 ? 5.579 1.986 10.773 1.00 91.50 76 TYR A CA 1
ATOM 654 C C . TYR A 1 76 ? 4.061 1.851 10.936 1.00 91.50 76 TYR A C 1
ATOM 656 O O . TYR A 1 76 ? 3.569 1.991 12.050 1.00 91.50 76 TYR A O 1
ATOM 664 N N . LEU A 1 77 ? 3.334 1.497 9.869 1.00 91.12 77 LEU A N 1
ATOM 665 C CA . LEU A 1 77 ? 1.874 1.338 9.907 1.00 91.12 77 LEU A CA 1
ATOM 666 C C . LEU A 1 77 ? 1.424 0.312 10.954 1.00 91.12 77 LEU A C 1
ATOM 668 O O . LEU A 1 77 ? 0.474 0.565 11.688 1.00 91.12 77 LEU A O 1
ATOM 672 N N . TYR A 1 78 ? 2.117 -0.826 11.049 1.00 88.12 78 TYR A N 1
ATOM 673 C CA . TYR A 1 78 ? 1.822 -1.857 12.046 1.00 88.12 78 TYR A CA 1
ATOM 674 C C . TYR A 1 78 ? 1.959 -1.321 13.476 1.00 88.12 78 TYR A C 1
ATOM 676 O O . TYR A 1 78 ? 1.048 -1.469 14.289 1.00 88.12 78 TYR A O 1
ATOM 684 N N . HIS A 1 79 ? 3.093 -0.692 13.787 1.00 86.88 79 HIS A N 1
ATOM 685 C CA . HIS A 1 79 ? 3.363 -0.212 15.140 1.00 86.88 79 HIS A CA 1
ATOM 686 C C . HIS A 1 79 ? 2.548 1.027 15.509 1.00 86.88 79 HIS A C 1
ATOM 688 O O . HIS A 1 79 ? 2.202 1.178 16.678 1.00 86.88 79 HIS A O 1
ATOM 694 N N . ASN A 1 80 ? 2.224 1.874 14.530 1.00 89.00 80 ASN A N 1
ATOM 695 C CA . ASN A 1 80 ? 1.321 3.005 14.706 1.00 89.00 80 ASN A CA 1
ATOM 696 C C . ASN A 1 80 ? -0.093 2.522 15.054 1.00 89.00 80 ASN A C 1
ATOM 698 O O . ASN A 1 80 ? -0.697 3.024 15.993 1.00 89.00 80 ASN A O 1
ATOM 702 N N . PHE A 1 81 ? -0.584 1.498 14.349 1.00 86.94 81 PHE A N 1
ATOM 703 C CA . PHE A 1 81 ? -1.907 0.931 14.593 1.00 86.94 81 PHE A CA 1
ATOM 704 C C . PHE A 1 81 ? -2.014 0.265 15.973 1.00 86.94 81 PHE A C 1
ATOM 706 O O . PHE A 1 81 ? -2.894 0.597 16.756 1.00 86.94 81 PHE A O 1
ATOM 713 N N . TYR A 1 82 ? -1.087 -0.643 16.294 1.00 84.50 82 TYR A N 1
ATOM 714 C CA . TYR A 1 82 ? -1.103 -1.388 17.560 1.00 84.50 82 TYR A CA 1
ATOM 715 C C . TYR A 1 82 ? -0.546 -0.611 18.757 1.00 84.50 82 TYR A C 1
ATOM 717 O O . TYR A 1 82 ? -0.441 -1.178 19.841 1.00 84.50 82 TYR A O 1
ATOM 725 N N . GLN A 1 83 ? -0.102 0.634 18.555 1.00 86.25 83 GLN A N 1
ATOM 726 C CA . GLN A 1 83 ? 0.533 1.471 19.583 1.00 86.25 83 GLN A CA 1
ATOM 727 C C . GLN A 1 83 ? 1.653 0.744 20.354 1.00 86.25 83 GLN A C 1
ATOM 729 O O . GLN A 1 83 ? 1.883 0.960 21.540 1.00 86.25 83 GLN A O 1
ATOM 734 N N . SER A 1 84 ? 2.375 -0.149 19.672 1.00 83.69 84 SER A N 1
ATOM 735 C CA . SER A 1 84 ? 3.342 -1.063 20.303 1.00 83.69 84 SER A CA 1
ATOM 736 C C . SER A 1 84 ? 4.757 -0.484 20.408 1.00 83.69 84 SER A C 1
ATOM 738 O O . SER A 1 84 ? 5.672 -1.143 20.900 1.00 83.69 84 SER A O 1
ATOM 740 N N . LEU A 1 85 ? 4.956 0.751 19.946 1.00 86.19 85 LEU A N 1
ATOM 741 C CA . LEU A 1 85 ? 6.176 1.534 20.136 1.00 86.19 85 LEU A CA 1
ATOM 742 C C . LEU A 1 85 ? 5.832 2.862 20.804 1.00 86.19 85 LEU A C 1
ATOM 744 O O . LEU A 1 85 ? 4.736 3.387 20.635 1.00 86.19 85 LEU A O 1
ATOM 748 N N . SER A 1 86 ? 6.803 3.449 21.507 1.00 89.25 86 SER A N 1
ATOM 749 C CA . SER A 1 86 ? 6.626 4.780 22.084 1.00 89.25 86 SER A CA 1
ATOM 750 C C . SER A 1 86 ? 6.450 5.852 21.003 1.00 89.25 86 SER A C 1
ATOM 752 O O . SER A 1 86 ? 7.049 5.781 19.925 1.00 89.25 86 SER A O 1
ATOM 754 N N . ASN A 1 87 ? 5.699 6.907 21.327 1.00 90.88 87 ASN A N 1
ATOM 755 C CA . ASN A 1 87 ? 5.461 8.040 20.426 1.00 90.88 87 ASN A CA 1
ATOM 756 C C . ASN A 1 87 ? 6.760 8.682 19.920 1.00 90.88 87 ASN A C 1
ATOM 758 O O . ASN A 1 87 ? 6.854 9.056 18.753 1.00 90.88 87 ASN A O 1
ATOM 762 N N . VAL A 1 88 ? 7.785 8.771 20.775 1.00 90.94 88 VAL A N 1
ATOM 763 C CA . VAL A 1 88 ? 9.113 9.278 20.392 1.00 90.94 88 VAL A CA 1
ATOM 764 C C . VAL A 1 88 ? 9.716 8.425 19.271 1.00 90.94 88 VAL A C 1
ATOM 766 O O . VAL A 1 88 ? 10.186 8.965 18.270 1.00 90.94 88 VAL A O 1
ATOM 769 N N . LYS A 1 89 ? 9.636 7.093 19.387 1.00 87.00 89 LYS A N 1
ATOM 770 C CA . LYS A 1 89 ? 10.148 6.164 18.369 1.00 87.00 89 LYS A CA 1
ATOM 771 C C . LYS A 1 89 ? 9.350 6.248 17.070 1.00 87.00 89 LYS A C 1
ATOM 773 O O . LYS A 1 89 ? 9.946 6.306 15.998 1.00 87.00 89 LYS A O 1
ATOM 778 N N . LEU A 1 90 ? 8.018 6.292 17.145 1.00 89.75 90 LEU A N 1
ATOM 779 C CA . LEU A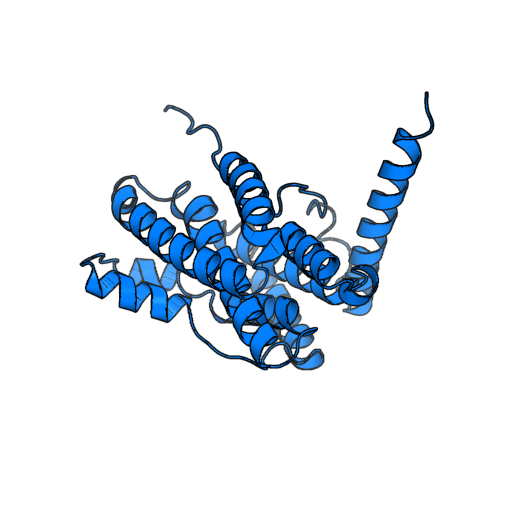 1 90 ? 7.169 6.438 15.957 1.00 89.75 90 LEU A CA 1
ATOM 780 C C . LEU A 1 90 ? 7.461 7.744 15.208 1.00 89.75 90 LEU A C 1
ATOM 782 O O . LEU A 1 90 ? 7.581 7.725 13.984 1.00 89.75 90 LEU A O 1
ATOM 786 N N . LYS A 1 91 ? 7.663 8.855 15.928 1.00 92.06 91 LYS A N 1
ATOM 787 C CA . LYS A 1 91 ? 8.067 10.136 15.330 1.00 92.06 91 LYS A CA 1
ATOM 788 C C . LYS A 1 91 ? 9.418 10.036 14.617 1.00 92.06 91 LYS A C 1
ATOM 790 O O . LYS A 1 91 ? 9.526 10.484 13.480 1.00 92.06 91 LYS A O 1
ATOM 795 N N . GLN A 1 92 ? 10.424 9.409 15.230 1.00 90.19 92 GLN A N 1
ATOM 796 C CA . GLN A 1 92 ? 11.741 9.206 14.604 1.00 90.19 92 GLN A CA 1
ATOM 797 C C . GLN A 1 92 ? 11.659 8.367 13.319 1.00 90.19 92 GLN A C 1
ATOM 799 O O . GLN A 1 92 ? 12.265 8.713 12.300 1.00 90.19 92 GLN A O 1
ATOM 804 N N . ILE A 1 93 ? 10.880 7.283 13.349 1.00 90.12 93 ILE A N 1
ATOM 805 C CA . ILE A 1 93 ? 10.631 6.445 12.171 1.00 90.12 93 ILE A CA 1
ATOM 806 C C . ILE A 1 93 ? 9.948 7.266 11.071 1.00 90.12 93 ILE A C 1
ATOM 808 O O . ILE A 1 93 ? 10.402 7.234 9.929 1.00 90.12 93 ILE A O 1
ATOM 812 N N . ASN A 1 94 ? 8.913 8.041 11.407 1.00 94.06 94 ASN A N 1
ATOM 813 C CA . ASN A 1 94 ? 8.202 8.872 10.436 1.00 94.06 94 ASN A CA 1
ATOM 814 C C . ASN A 1 94 ? 9.115 9.940 9.805 1.00 94.06 94 ASN A C 1
ATOM 816 O O . ASN A 1 94 ? 9.136 10.101 8.588 1.00 94.06 94 ASN A O 1
ATOM 820 N N . LEU A 1 95 ? 9.950 10.612 10.605 1.00 92.88 95 LEU A N 1
ATOM 821 C CA . LEU A 1 95 ? 10.943 11.571 10.100 1.00 92.88 95 LEU A CA 1
ATOM 822 C C . LEU A 1 95 ? 11.918 10.922 9.110 1.00 92.88 95 LEU A C 1
ATOM 824 O O . LEU A 1 95 ? 12.261 11.511 8.085 1.00 92.88 95 LEU A O 1
ATOM 828 N N . THR A 1 96 ? 12.329 9.686 9.386 1.00 91.19 96 THR A N 1
ATOM 829 C CA . THR A 1 96 ? 13.188 8.914 8.485 1.00 91.19 96 THR A CA 1
ATOM 830 C C . THR A 1 96 ? 12.460 8.559 7.191 1.00 91.19 96 THR A C 1
ATOM 832 O O . THR A 1 96 ? 13.031 8.710 6.111 1.00 91.19 96 THR A O 1
ATOM 835 N N . ILE A 1 97 ? 11.204 8.109 7.279 1.00 94.56 97 ILE A N 1
ATOM 836 C CA . ILE A 1 97 ? 10.371 7.837 6.102 1.00 94.56 97 ILE A CA 1
ATOM 837 C C . ILE A 1 97 ? 10.288 9.091 5.228 1.00 94.56 97 ILE A C 1
ATOM 839 O O . ILE A 1 97 ? 10.585 9.000 4.039 1.00 94.56 97 ILE A O 1
ATOM 843 N N . ASN A 1 98 ? 9.989 10.250 5.821 1.00 95.38 98 ASN A N 1
ATOM 844 C CA . ASN A 1 98 ? 9.900 11.528 5.114 1.00 95.38 98 ASN A CA 1
ATOM 845 C C . ASN A 1 98 ? 11.220 11.880 4.422 1.00 95.38 98 ASN A C 1
ATOM 847 O O . ASN A 1 98 ? 11.234 12.167 3.229 1.00 95.38 98 ASN A O 1
ATOM 851 N N . LYS A 1 99 ? 12.349 11.779 5.135 1.00 92.94 99 LYS A N 1
ATOM 852 C CA . LYS A 1 99 ? 13.678 12.049 4.567 1.00 92.94 99 LYS A CA 1
ATOM 853 C C . LYS A 1 99 ? 13.976 11.157 3.359 1.00 92.94 99 LYS A C 1
ATOM 855 O O . LYS A 1 99 ? 14.428 11.644 2.324 1.00 92.94 99 LYS A O 1
ATOM 860 N N . ILE A 1 100 ? 13.722 9.851 3.472 1.00 92.00 100 ILE A N 1
ATOM 861 C CA . ILE A 1 100 ? 13.966 8.903 2.377 1.00 92.00 100 ILE A CA 1
ATOM 862 C C . ILE A 1 100 ? 13.017 9.175 1.205 1.00 92.00 100 ILE A C 1
ATOM 864 O O . ILE A 1 100 ? 13.460 9.148 0.056 1.00 92.00 100 ILE A O 1
ATOM 868 N N . ALA A 1 101 ? 11.739 9.444 1.486 1.00 94.94 101 ALA A N 1
ATOM 869 C CA . ALA A 1 101 ? 10.733 9.740 0.476 1.00 94.94 101 ALA A CA 1
ATOM 870 C C . ALA A 1 101 ? 11.102 10.985 -0.336 1.00 94.94 101 ALA A C 1
ATOM 872 O O . ALA A 1 101 ? 11.090 10.920 -1.563 1.00 94.94 101 ALA A O 1
ATOM 873 N N . THR A 1 102 ? 11.518 12.068 0.324 1.00 92.88 102 THR A N 1
ATOM 874 C CA . THR A 1 102 ? 11.990 13.292 -0.338 1.00 92.88 102 THR A CA 1
ATOM 875 C C . THR A 1 102 ? 13.231 13.021 -1.185 1.00 92.88 102 THR A C 1
ATOM 877 O O . THR A 1 102 ? 13.231 13.299 -2.383 1.00 92.88 102 THR A O 1
ATOM 880 N N . ASN A 1 103 ? 14.260 12.390 -0.609 1.00 91.94 103 ASN A N 1
ATOM 881 C CA . ASN A 1 103 ? 15.516 12.109 -1.317 1.00 91.94 103 ASN A CA 1
ATOM 882 C C . ASN A 1 103 ? 15.317 11.227 -2.557 1.00 91.94 103 ASN A C 1
ATOM 884 O O . ASN A 1 103 ? 16.053 11.343 -3.535 1.00 91.94 103 ASN A O 1
ATOM 888 N N . ARG A 1 104 ? 14.332 10.324 -2.520 1.00 91.06 104 ARG A N 1
ATOM 889 C CA . ARG A 1 104 ? 14.024 9.399 -3.617 1.00 91.06 104 ARG A CA 1
ATOM 890 C C . ARG A 1 104 ? 12.860 9.848 -4.498 1.00 91.06 104 ARG A C 1
ATOM 892 O O . ARG A 1 104 ? 12.504 9.112 -5.419 1.00 91.06 104 ARG A O 1
ATOM 899 N N . LYS A 1 105 ? 12.301 11.037 -4.244 1.00 92.19 105 LYS A N 1
ATOM 900 C CA . LYS A 1 105 ? 11.167 11.623 -4.975 1.00 92.19 105 LYS A CA 1
ATOM 901 C C . LYS A 1 105 ? 9.928 10.715 -4.993 1.00 92.19 105 LYS A C 1
ATOM 903 O O . LYS A 1 105 ? 9.282 10.531 -6.022 1.00 92.19 105 LYS A O 1
ATOM 908 N N . TYR A 1 106 ? 9.586 10.120 -3.850 1.00 93.19 106 TYR A N 1
ATOM 909 C CA . TYR A 1 106 ? 8.392 9.277 -3.682 1.00 93.19 106 TYR A CA 1
ATOM 910 C C . TYR A 1 106 ? 7.101 10.080 -3.455 1.00 93.19 106 TYR A C 1
ATOM 912 O O . TYR A 1 106 ? 6.193 9.616 -2.778 1.00 93.19 106 TYR A O 1
ATOM 920 N N . ASN A 1 107 ? 7.007 11.271 -4.032 1.00 87.06 107 ASN A N 1
ATOM 921 C CA . ASN A 1 107 ? 5.897 12.217 -3.911 1.00 87.06 107 ASN A CA 1
ATOM 922 C C . ASN A 1 107 ? 5.405 12.706 -5.284 1.00 87.06 107 ASN A C 1
ATOM 924 O O . ASN A 1 107 ? 4.817 13.769 -5.396 1.00 87.06 107 ASN A O 1
ATOM 928 N N . SER A 1 108 ? 5.686 11.954 -6.352 1.00 85.19 108 SER A N 1
ATOM 929 C CA . SER A 1 108 ? 5.368 12.386 -7.719 1.00 85.19 108 SER A CA 1
ATOM 930 C C . SER A 1 108 ? 3.877 12.360 -8.068 1.00 85.19 108 SER A C 1
ATOM 932 O O . SER A 1 108 ? 3.450 13.069 -8.969 1.00 85.19 108 SER A O 1
ATOM 934 N N . LEU A 1 109 ? 3.101 11.517 -7.390 1.00 88.44 109 LEU A N 1
ATOM 935 C CA . LEU A 1 109 ? 1.643 11.481 -7.447 1.00 88.44 109 LEU A CA 1
ATOM 936 C C . LEU A 1 109 ? 1.113 11.767 -6.043 1.00 88.44 109 LEU A C 1
ATOM 938 O O . LEU A 1 109 ? 1.713 11.306 -5.072 1.00 88.44 109 LEU A O 1
ATOM 942 N N . GLU A 1 110 ? -0.009 12.479 -5.941 1.00 90.50 110 GLU A N 1
ATOM 943 C CA . GLU A 1 110 ? -0.638 12.864 -4.666 1.00 90.50 110 GLU A CA 1
ATOM 944 C C . GLU A 1 110 ? -2.157 12.613 -4.684 1.00 90.50 110 GLU A C 1
ATOM 946 O O . GLU A 1 110 ? -2.967 13.447 -4.288 1.00 90.50 110 GLU A O 1
ATOM 951 N N . ILE A 1 111 ? -2.575 11.438 -5.170 1.00 94.44 111 ILE A N 1
ATOM 952 C CA . ILE A 1 111 ? -3.997 11.072 -5.203 1.00 94.44 111 ILE A CA 1
ATOM 953 C C . ILE A 1 111 ? -4.402 10.495 -3.843 1.00 94.44 111 ILE A C 1
ATOM 955 O O . ILE A 1 111 ? -3.889 9.465 -3.401 1.00 94.44 111 ILE A O 1
ATOM 959 N N . ASN A 1 112 ? -5.354 11.140 -3.169 1.00 96.12 112 ASN A N 1
ATOM 960 C CA . ASN A 1 112 ? -5.815 10.714 -1.851 1.00 96.12 112 ASN A CA 1
ATOM 961 C C . ASN A 1 112 ? -6.984 9.718 -1.923 1.00 96.12 112 ASN A C 1
ATOM 963 O O . ASN A 1 112 ? -8.146 10.090 -1.762 1.00 96.12 112 ASN A O 1
ATOM 967 N N . TYR A 1 113 ? -6.666 8.437 -2.123 1.00 97.31 113 TYR A N 1
ATOM 968 C CA . TYR A 1 113 ? -7.678 7.374 -2.146 1.00 97.31 113 TYR A CA 1
ATOM 969 C C . TYR A 1 113 ? -8.310 7.080 -0.781 1.00 97.31 113 TYR A C 1
ATOM 971 O O . TYR A 1 113 ? -9.424 6.574 -0.737 1.00 97.31 113 TYR A O 1
ATOM 979 N N . GLU A 1 114 ? -7.652 7.430 0.329 1.00 95.12 114 GLU A N 1
ATOM 980 C CA . GLU A 1 114 ? -8.248 7.336 1.669 1.00 95.12 114 GLU A CA 1
ATOM 981 C C . GLU A 1 114 ? -9.442 8.296 1.793 1.00 95.12 114 GLU A C 1
ATOM 983 O O . GLU A 1 114 ? -10.535 7.893 2.191 1.00 95.12 114 GLU A O 1
ATOM 988 N N . LYS A 1 115 ? -9.270 9.544 1.340 1.00 95.31 115 LYS A N 1
ATOM 989 C CA . LYS A 1 115 ? -10.356 10.529 1.264 1.00 95.31 115 LYS A CA 1
ATOM 990 C C . LYS A 1 115 ? -11.446 10.104 0.275 1.00 95.31 115 LYS A C 1
ATOM 992 O O . LYS A 1 115 ? -12.620 10.152 0.630 1.00 95.31 115 LYS A O 1
ATOM 997 N N . GLN A 1 116 ? -11.071 9.640 -0.921 1.00 96.44 116 GLN A N 1
ATOM 998 C CA . GLN A 1 116 ? -12.046 9.170 -1.918 1.00 96.44 116 GLN A CA 1
ATOM 999 C C . GLN A 1 116 ? -12.869 7.987 -1.403 1.00 96.44 116 GLN A C 1
ATOM 1001 O O . GLN A 1 116 ? -14.074 7.951 -1.611 1.00 96.44 116 GLN A O 1
ATOM 1006 N N . LEU A 1 117 ? -12.253 7.039 -0.690 1.00 96.31 117 LEU A N 1
ATOM 1007 C CA . LEU A 1 117 ? -12.971 5.924 -0.076 1.00 96.31 117 LEU A CA 1
ATOM 1008 C C . LEU A 1 117 ? -14.057 6.418 0.885 1.00 96.31 117 LEU A C 1
ATOM 1010 O O . LEU A 1 117 ? -15.175 5.915 0.847 1.00 96.31 117 LEU A O 1
ATOM 1014 N N . LEU A 1 118 ? -13.746 7.410 1.724 1.00 93.81 118 LEU A N 1
ATOM 1015 C CA . LEU A 1 118 ? -14.717 7.995 2.651 1.00 93.81 118 LEU A CA 1
ATOM 1016 C C . LEU A 1 118 ? -15.823 8.773 1.924 1.00 93.81 118 LEU A C 1
ATOM 1018 O O . LEU A 1 118 ? -16.964 8.774 2.378 1.00 93.81 118 LEU A O 1
ATOM 1022 N N . GLU A 1 119 ? -15.512 9.429 0.807 1.00 94.69 119 GLU A N 1
ATOM 1023 C CA . GLU A 1 119 ? -16.509 10.099 -0.039 1.00 94.69 119 GLU A CA 1
ATOM 1024 C C . GLU A 1 119 ? -17.453 9.091 -0.703 1.00 94.69 119 GLU A C 1
ATOM 1026 O O . GLU A 1 119 ? -18.668 9.258 -0.622 1.00 94.69 119 GLU A O 1
ATOM 1031 N N . ILE A 1 120 ? -16.915 8.006 -1.266 1.00 94.06 120 ILE A N 1
ATOM 1032 C CA . ILE A 1 120 ? -17.704 6.899 -1.823 1.00 94.06 120 ILE A CA 1
ATOM 1033 C C . ILE A 1 120 ? -18.567 6.268 -0.724 1.00 94.06 120 ILE A C 1
ATOM 1035 O O . ILE A 1 120 ? -19.758 6.059 -0.916 1.00 94.06 120 ILE A O 1
ATOM 1039 N N . ALA A 1 121 ? -18.004 6.019 0.461 1.00 90.94 121 ALA A N 1
ATOM 1040 C CA . ALA A 1 121 ? -18.735 5.440 1.586 1.00 90.94 121 ALA A CA 1
ATOM 1041 C C . ALA A 1 121 ? -19.966 6.276 1.975 1.00 90.94 121 ALA A C 1
ATOM 1043 O O . ALA A 1 121 ? -21.041 5.720 2.201 1.00 90.94 121 ALA A O 1
ATOM 1044 N N . LYS A 1 122 ? -19.843 7.611 1.974 1.00 90.56 122 LYS A N 1
ATOM 1045 C CA . LYS A 1 122 ? -20.970 8.520 2.237 1.00 90.56 122 LYS A CA 1
ATOM 1046 C C . LYS A 1 122 ? -22.094 8.383 1.210 1.00 90.56 122 LYS A C 1
ATOM 1048 O O . LYS A 1 122 ? -23.249 8.497 1.600 1.00 90.56 122 LYS A O 1
ATOM 1053 N N . GLN A 1 123 ? -21.774 8.129 -0.061 1.00 91.38 123 GLN A N 1
ATOM 1054 C CA . GLN A 1 123 ? -22.777 7.923 -1.118 1.00 91.38 123 GLN A CA 1
ATOM 1055 C C . GLN A 1 123 ? -23.607 6.650 -0.899 1.00 91.38 123 GLN A C 1
ATOM 1057 O O . GLN A 1 123 ? -24.742 6.581 -1.353 1.00 91.38 123 GLN A O 1
ATOM 1062 N N . TYR A 1 124 ? -23.061 5.670 -0.175 1.00 87.00 124 TYR A N 1
ATOM 1063 C CA . TYR A 1 124 ? -23.739 4.427 0.202 1.00 87.00 124 TYR A CA 1
ATOM 1064 C C . TYR A 1 124 ? -24.314 4.461 1.630 1.00 87.00 124 TYR A C 1
ATOM 1066 O O . TYR A 1 124 ? -24.555 3.408 2.218 1.00 87.00 124 TYR A O 1
ATOM 1074 N N . ASP A 1 125 ? -24.469 5.650 2.226 1.00 86.88 125 ASP A N 1
ATOM 1075 C CA . ASP A 1 125 ? -24.918 5.845 3.614 1.00 86.88 125 ASP A CA 1
ATOM 1076 C C . ASP A 1 125 ? -24.069 5.125 4.682 1.00 86.88 125 ASP A C 1
ATOM 1078 O O . ASP A 1 125 ? -24.478 4.949 5.834 1.00 86.88 125 ASP A O 1
ATOM 1082 N N . ILE A 1 126 ? -22.824 4.777 4.349 1.00 87.00 126 ILE A N 1
ATOM 1083 C CA . ILE A 1 126 ? -21.864 4.188 5.281 1.00 87.00 126 ILE A CA 1
ATOM 1084 C C . ILE A 1 126 ? -21.226 5.326 6.079 1.00 87.00 126 ILE A C 1
ATOM 1086 O O . ILE A 1 126 ? -20.331 6.030 5.604 1.00 87.00 126 ILE A O 1
ATOM 1090 N N . LYS A 1 127 ? -21.692 5.520 7.315 1.00 82.00 127 LYS A N 1
ATOM 1091 C CA . LYS A 1 127 ? -21.254 6.627 8.177 1.00 82.00 127 LYS A CA 1
ATOM 1092 C C . LYS A 1 127 ? -20.354 6.132 9.307 1.00 82.00 127 LYS A C 1
ATOM 1094 O O . LYS A 1 127 ? -20.680 5.193 10.032 1.00 82.00 127 LYS A O 1
ATOM 1099 N N . PHE A 1 128 ? -19.228 6.818 9.477 1.00 84.69 128 PHE A N 1
ATOM 1100 C CA . PHE A 1 128 ? -18.330 6.683 10.621 1.00 84.69 128 PHE A CA 1
ATOM 1101 C C . PHE A 1 128 ? -18.305 7.996 11.399 1.00 84.69 128 PHE A C 1
ATOM 1103 O O . PHE A 1 128 ? -18.524 9.065 10.828 1.00 84.69 128 PHE A O 1
ATOM 1110 N N . SER A 1 129 ? -18.029 7.930 12.701 1.00 87.50 129 SER A N 1
ATOM 1111 C CA . SER A 1 129 ? -17.835 9.146 13.488 1.00 87.50 129 SER A CA 1
ATOM 1112 C C . SER A 1 129 ? -16.546 9.860 13.069 1.00 87.50 129 SER A C 1
ATOM 1114 O O . SER A 1 129 ? -15.577 9.228 12.649 1.00 87.50 129 SER A O 1
ATOM 1116 N N . ASN A 1 130 ? -16.497 11.183 13.241 1.00 89.25 130 ASN A N 1
ATOM 1117 C CA . ASN A 1 130 ? -15.281 11.955 12.964 1.00 89.25 130 ASN A CA 1
ATOM 1118 C C . ASN A 1 130 ? -14.092 11.475 13.809 1.00 89.25 130 ASN A C 1
ATOM 1120 O O . ASN A 1 130 ? -12.972 11.421 13.315 1.00 89.25 130 ASN A O 1
ATOM 1124 N N . SER A 1 131 ? -1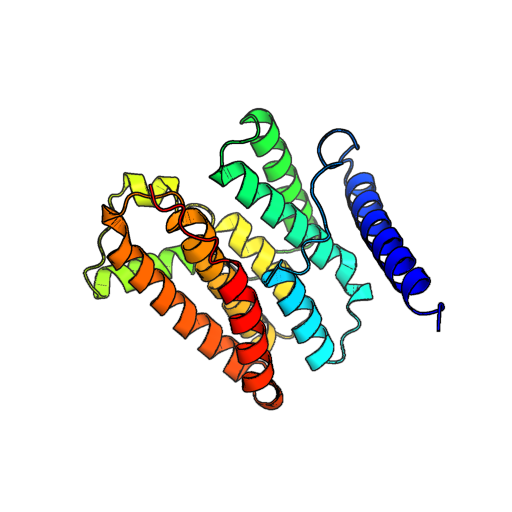4.335 11.068 15.060 1.00 88.25 131 SER A N 1
ATOM 1125 C CA . SER A 1 131 ? -13.300 10.464 15.907 1.00 88.25 131 SER A CA 1
ATOM 1126 C C . SER A 1 131 ? -12.747 9.180 15.283 1.00 88.25 131 SER A C 1
ATOM 1128 O O . SER A 1 131 ? -11.533 9.040 15.185 1.00 88.25 131 SER A O 1
ATOM 1130 N N . PHE A 1 132 ? -13.613 8.293 14.784 1.00 87.19 132 PHE A N 1
ATOM 1131 C CA . PHE A 1 132 ? -13.188 7.065 14.117 1.00 87.19 132 PHE A CA 1
ATOM 1132 C C . PHE A 1 132 ? -12.342 7.352 12.872 1.00 87.19 132 PHE A C 1
ATOM 1134 O O . PHE A 1 132 ? -11.275 6.766 12.693 1.00 87.19 132 PHE A O 1
ATOM 1141 N N . ILE A 1 133 ? -12.792 8.289 12.034 1.00 89.19 133 ILE A N 1
ATOM 1142 C CA . ILE A 1 133 ? -12.065 8.710 10.832 1.00 89.19 133 ILE A CA 1
ATOM 1143 C C . ILE A 1 133 ? -10.690 9.270 11.210 1.00 89.19 133 ILE A C 1
ATOM 1145 O O . ILE A 1 133 ? -9.686 8.815 10.676 1.00 89.19 133 ILE A O 1
ATOM 1149 N N . ASN A 1 134 ? -10.617 10.185 12.176 1.00 88.06 134 ASN A N 1
ATOM 1150 C CA . ASN A 1 134 ? -9.354 10.805 12.581 1.00 88.06 134 ASN A CA 1
ATOM 1151 C C . ASN A 1 134 ? -8.353 9.798 13.167 1.00 88.06 134 ASN A C 1
ATOM 1153 O O . ASN A 1 134 ? -7.145 9.974 13.017 1.00 88.06 134 ASN A O 1
ATOM 1157 N N . THR A 1 135 ? -8.839 8.747 13.830 1.00 85.94 135 THR A N 1
ATOM 1158 C CA . THR A 1 135 ? -7.985 7.701 14.403 1.00 85.94 135 THR A CA 1
ATOM 1159 C C . THR A 1 135 ? -7.478 6.716 13.348 1.00 85.94 135 THR A C 1
ATOM 1161 O O . THR A 1 135 ? -6.314 6.322 13.402 1.00 85.94 135 THR A O 1
ATOM 1164 N N . TYR A 1 136 ? -8.323 6.310 12.394 1.00 88.25 136 TYR A N 1
ATOM 1165 C CA . TYR A 1 136 ? -8.029 5.173 11.510 1.00 88.25 136 TYR A CA 1
ATOM 1166 C C . TYR A 1 136 ? -7.772 5.543 10.041 1.00 88.25 136 TYR A C 1
ATOM 1168 O O . TYR A 1 136 ? -7.099 4.799 9.333 1.00 88.25 136 TYR A O 1
ATOM 1176 N N . PHE A 1 137 ? -8.241 6.702 9.583 1.00 91.00 137 PHE A N 1
ATOM 1177 C CA . PHE A 1 137 ? -8.124 7.188 8.203 1.00 91.00 137 PHE A CA 1
ATOM 1178 C C . PHE A 1 137 ? -7.291 8.473 8.153 1.00 91.00 137 PHE A C 1
ATOM 1180 O O . PHE A 1 137 ? -7.744 9.521 7.696 1.00 91.00 137 PHE A O 1
ATOM 1187 N N . ASN A 1 138 ? -6.070 8.382 8.683 1.00 91.25 138 ASN A N 1
ATOM 1188 C CA . ASN A 1 138 ? -5.065 9.443 8.626 1.00 91.25 138 ASN A CA 1
ATOM 1189 C C . ASN A 1 138 ? -3.683 8.872 8.272 1.00 91.25 138 ASN A C 1
ATOM 1191 O O . ASN A 1 138 ? -2.666 9.181 8.893 1.00 91.25 138 ASN A O 1
ATOM 1195 N N . ASN A 1 139 ? -3.653 7.958 7.302 1.00 94.25 139 ASN A N 1
ATOM 1196 C CA . ASN A 1 139 ? -2.429 7.283 6.870 1.00 94.25 139 ASN A CA 1
ATOM 1197 C C . ASN A 1 139 ? -2.021 7.678 5.444 1.00 94.25 139 ASN A C 1
ATOM 1199 O O . ASN A 1 139 ? -1.037 7.144 4.916 1.00 94.25 139 ASN A O 1
ATOM 1203 N N . HIS A 1 140 ? -2.735 8.639 4.839 1.00 95.62 140 HIS A N 1
ATOM 1204 C CA . HIS A 1 140 ? -2.545 9.059 3.455 1.00 95.62 140 HIS A CA 1
ATOM 1205 C C . HIS A 1 140 ? -1.080 9.258 3.059 1.00 95.62 140 HIS A C 1
ATOM 1207 O O . HIS A 1 140 ? -0.656 8.718 2.040 1.00 95.62 140 HIS A O 1
ATOM 1213 N N . GLN A 1 141 ? -0.303 9.994 3.858 1.00 95.75 141 GLN A N 1
ATOM 1214 C CA . GLN A 1 141 ? 1.095 10.300 3.548 1.00 95.75 141 GLN A CA 1
ATOM 1215 C C . GLN A 1 141 ? 1.930 9.027 3.344 1.00 95.75 141 GLN A C 1
ATOM 1217 O O . GLN A 1 141 ? 2.659 8.894 2.361 1.00 95.75 141 GLN A O 1
ATOM 1222 N N . ILE A 1 142 ? 1.790 8.055 4.246 1.00 96.88 142 ILE A N 1
ATOM 1223 C CA . ILE A 1 142 ? 2.542 6.802 4.179 1.00 96.88 142 ILE A CA 1
ATOM 1224 C C . ILE A 1 142 ? 2.061 5.952 3.003 1.00 96.88 142 ILE A C 1
ATOM 1226 O O . ILE A 1 142 ? 2.881 5.407 2.261 1.00 96.88 142 ILE A O 1
ATOM 1230 N N . TYR A 1 143 ? 0.746 5.867 2.786 1.00 97.31 143 TYR A N 1
ATOM 1231 C CA . TYR A 1 143 ? 0.175 5.159 1.636 1.00 97.31 143 TYR A CA 1
ATOM 1232 C C . TYR A 1 143 ? 0.636 5.769 0.310 1.00 97.31 143 TYR A C 1
ATOM 1234 O O . TYR A 1 143 ? 0.964 5.037 -0.629 1.00 97.31 143 TYR A O 1
ATOM 1242 N N . ASN A 1 144 ? 0.742 7.097 0.259 1.00 97.19 144 ASN A N 1
ATOM 1243 C CA . ASN A 1 144 ? 1.233 7.839 -0.888 1.00 97.19 144 ASN A CA 1
ATOM 1244 C C . ASN A 1 144 ? 2.695 7.487 -1.203 1.00 97.19 144 ASN A C 1
ATOM 1246 O O . ASN A 1 144 ? 3.028 7.157 -2.343 1.00 97.19 144 ASN A O 1
ATOM 1250 N N . TYR A 1 145 ? 3.568 7.482 -0.193 1.00 98.06 145 TYR A N 1
ATOM 1251 C CA . TYR A 1 145 ? 4.977 7.133 -0.378 1.00 98.06 145 TYR A CA 1
ATOM 1252 C C . TYR A 1 145 ? 5.182 5.683 -0.801 1.00 98.06 145 TYR A C 1
ATOM 1254 O O . TYR A 1 145 ? 5.991 5.405 -1.691 1.00 98.06 145 TYR A O 1
ATOM 1262 N N . ILE A 1 146 ? 4.437 4.752 -0.201 1.00 97.50 146 ILE A N 1
ATOM 1263 C CA . ILE A 1 146 ? 4.470 3.347 -0.609 1.00 97.50 146 ILE A CA 1
ATOM 1264 C C . ILE A 1 146 ? 4.047 3.228 -2.078 1.00 97.50 146 ILE A C 1
ATOM 1266 O O . ILE A 1 146 ? 4.748 2.591 -2.862 1.00 97.50 146 ILE A O 1
ATOM 1270 N N . SER A 1 147 ? 2.946 3.868 -2.472 1.00 97.75 147 SER A N 1
ATOM 1271 C CA . SER A 1 147 ? 2.381 3.762 -3.823 1.00 97.75 147 SER A CA 1
ATOM 1272 C C . SER A 1 147 ? 3.263 4.414 -4.892 1.00 97.75 147 SER A C 1
ATOM 1274 O O . SER A 1 147 ? 3.435 3.854 -5.977 1.00 97.75 147 SER A O 1
ATOM 1276 N N . ASN A 1 148 ? 3.907 5.543 -4.586 1.00 97.50 148 ASN A N 1
ATOM 1277 C CA . ASN A 1 148 ? 4.920 6.142 -5.458 1.00 97.50 148 ASN A CA 1
ATOM 1278 C C . ASN A 1 148 ? 6.162 5.248 -5.577 1.00 97.50 148 ASN A C 1
ATOM 1280 O O . ASN A 1 148 ? 6.633 4.996 -6.683 1.00 97.50 148 ASN A O 1
ATOM 1284 N N . SER A 1 149 ? 6.669 4.704 -4.464 1.00 96.69 149 SER A N 1
ATOM 1285 C CA . SER A 1 149 ? 7.803 3.771 -4.499 1.00 96.69 149 SER A CA 1
ATOM 1286 C C . SER A 1 149 ? 7.475 2.500 -5.292 1.00 96.69 149 SER A C 1
ATOM 1288 O O . SER A 1 149 ? 8.332 1.975 -6.004 1.00 96.69 149 SER A O 1
ATOM 1290 N N . PHE A 1 150 ? 6.229 2.034 -5.215 1.00 96.19 150 PHE A N 1
ATOM 1291 C CA . PHE A 1 150 ? 5.734 0.874 -5.948 1.00 96.19 150 PHE A CA 1
ATOM 1292 C C . PHE A 1 150 ? 5.588 1.140 -7.453 1.00 96.19 150 PHE A C 1
ATOM 1294 O O . PHE A 1 150 ? 5.709 0.213 -8.237 1.00 96.19 150 PHE A O 1
ATOM 1301 N N . SER A 1 151 ? 5.310 2.370 -7.880 1.00 96.25 151 SER A N 1
ATOM 1302 C CA . SER A 1 151 ? 4.998 2.693 -9.283 1.00 96.25 151 SER A CA 1
ATOM 1303 C C . SER A 1 151 ? 6.144 3.348 -10.052 1.00 96.25 151 SER A C 1
ATOM 1305 O O . SER A 1 151 ? 6.074 3.450 -11.273 1.00 96.25 151 SER A O 1
ATOM 1307 N N . GLN A 1 152 ? 7.207 3.768 -9.361 1.00 93.38 152 GLN A N 1
ATOM 1308 C CA . GLN A 1 152 ? 8.285 4.603 -9.903 1.00 93.38 152 GLN A CA 1
ATOM 1309 C C . GLN A 1 152 ? 8.943 4.073 -11.187 1.00 93.38 152 GLN A C 1
ATOM 1311 O O . GLN A 1 152 ? 9.446 4.860 -11.979 1.00 93.38 152 GLN A O 1
ATOM 1316 N N . MET A 1 153 ? 8.977 2.756 -11.382 1.00 92.44 153 MET A N 1
ATOM 1317 C CA . MET A 1 153 ? 9.634 2.111 -12.523 1.00 92.44 153 MET A CA 1
ATOM 1318 C C . MET A 1 153 ? 8.834 2.147 -13.828 1.00 92.44 153 MET A C 1
ATOM 1320 O O . MET A 1 153 ? 9.294 1.593 -14.823 1.00 92.44 153 MET A O 1
ATOM 1324 N N . PHE A 1 154 ? 7.630 2.709 -13.808 1.00 93.38 154 PHE A N 1
ATOM 1325 C CA . PHE A 1 154 ? 6.729 2.730 -14.948 1.00 93.38 154 PHE A CA 1
ATOM 1326 C C . PHE A 1 154 ? 6.560 4.135 -15.523 1.00 93.38 154 PHE A C 1
ATOM 1328 O O . PHE A 1 154 ? 6.631 5.127 -14.799 1.00 93.38 154 PHE A O 1
ATOM 1335 N N . ASP A 1 155 ? 6.258 4.187 -16.819 1.00 90.50 155 ASP A N 1
ATOM 1336 C CA . ASP A 1 155 ? 5.859 5.406 -17.529 1.00 90.50 155 ASP A CA 1
ATOM 1337 C C . ASP A 1 155 ? 4.458 5.859 -17.104 1.00 90.50 155 ASP A C 1
ATOM 1339 O O . ASP A 1 155 ? 3.677 5.053 -16.597 1.00 90.50 155 ASP A O 1
ATOM 1343 N N . GLU A 1 156 ? 4.105 7.121 -17.355 1.00 85.69 156 GLU A N 1
ATOM 1344 C CA . GLU A 1 156 ? 2.955 7.822 -16.757 1.00 85.69 156 GLU A CA 1
ATOM 1345 C C . GLU A 1 156 ? 1.650 7.011 -16.675 1.00 85.69 156 GLU A C 1
ATOM 1347 O O . GLU A 1 156 ? 1.116 6.820 -15.581 1.00 85.69 156 GLU A O 1
ATOM 1352 N N . ASN A 1 157 ? 1.163 6.443 -17.784 1.00 87.75 157 ASN A N 1
ATOM 1353 C CA . ASN A 1 157 ? -0.094 5.681 -17.780 1.00 87.75 157 ASN A CA 1
ATOM 1354 C C . ASN A 1 157 ? -0.030 4.436 -16.879 1.00 87.75 157 ASN A C 1
ATOM 1356 O O . ASN A 1 157 ? -0.926 4.175 -16.072 1.00 87.75 157 ASN A O 1
ATOM 1360 N N . LYS A 1 158 ? 1.053 3.659 -16.984 1.00 92.44 158 LYS A N 1
ATOM 1361 C CA . LYS A 1 158 ? 1.259 2.465 -16.148 1.00 92.44 158 LYS A CA 1
ATOM 1362 C C . LYS A 1 158 ? 1.593 2.851 -14.714 1.00 92.44 158 LYS A C 1
ATOM 1364 O O . LYS A 1 158 ? 1.196 2.139 -13.795 1.00 92.44 158 LYS A O 1
ATOM 1369 N N . LYS A 1 159 ? 2.284 3.970 -14.510 1.00 94.88 159 LYS A N 1
ATOM 1370 C CA . LYS A 1 159 ? 2.631 4.519 -13.203 1.00 94.88 159 LYS A CA 1
ATOM 1371 C C . LYS A 1 159 ? 1.376 4.839 -12.416 1.00 94.88 159 LYS A C 1
ATOM 1373 O O . LYS A 1 159 ? 1.241 4.326 -11.312 1.00 94.88 159 LYS A O 1
ATOM 1378 N N . THR A 1 160 ? 0.435 5.572 -13.006 1.00 95.31 160 THR A N 1
ATOM 1379 C CA . THR A 1 160 ? -0.846 5.891 -12.367 1.00 95.31 160 THR A CA 1
ATOM 1380 C C . THR A 1 160 ? -1.628 4.622 -12.045 1.00 95.31 160 THR A C 1
ATOM 1382 O O . THR A 1 160 ? -1.968 4.412 -10.888 1.00 95.31 160 THR A O 1
ATOM 1385 N N . LEU A 1 161 ? -1.809 3.701 -13.002 1.00 95.12 161 LEU A N 1
ATOM 1386 C CA . LEU A 1 161 ? -2.503 2.428 -12.741 1.00 95.12 161 LEU A CA 1
ATOM 1387 C C . LEU A 1 161 ? -1.853 1.614 -11.614 1.00 95.12 161 LEU A C 1
ATOM 1389 O O . LEU A 1 161 ? -2.539 1.049 -10.762 1.00 95.12 161 LEU A O 1
ATOM 1393 N N . THR A 1 162 ? -0.522 1.556 -11.592 1.00 95.62 162 THR A N 1
ATOM 1394 C CA . THR A 1 162 ? 0.224 0.810 -10.574 1.00 95.62 162 THR A CA 1
ATOM 1395 C C . THR A 1 162 ? 0.160 1.507 -9.213 1.00 95.62 162 THR A C 1
ATOM 1397 O O . THR A 1 162 ? 0.022 0.841 -8.187 1.00 95.62 162 THR A O 1
ATOM 1400 N N . TYR A 1 163 ? 0.226 2.838 -9.195 1.00 97.50 163 TYR A N 1
ATOM 1401 C CA . TYR A 1 163 ? 0.048 3.654 -8.000 1.00 97.50 163 TYR A CA 1
ATOM 1402 C C . TYR A 1 163 ? -1.334 3.400 -7.395 1.00 97.50 163 TYR A C 1
ATOM 1404 O O . TYR A 1 163 ? -1.431 3.016 -6.230 1.00 97.50 163 TYR A O 1
ATOM 1412 N N . SER A 1 164 ? -2.389 3.525 -8.205 1.00 97.31 164 SER A N 1
ATOM 1413 C CA . SER A 1 164 ? -3.773 3.300 -7.793 1.00 97.31 164 SER A CA 1
ATOM 1414 C C . SER A 1 164 ? -3.975 1.880 -7.290 1.00 97.31 164 SER A C 1
ATOM 1416 O O . SER A 1 164 ? -4.528 1.682 -6.211 1.00 97.31 164 SER A O 1
ATOM 1418 N N . TYR A 1 165 ? -3.469 0.886 -8.024 1.00 97.12 165 TYR A N 1
ATOM 1419 C CA . TYR A 1 165 ? -3.506 -0.508 -7.597 1.00 97.12 165 TYR A CA 1
ATOM 1420 C C . TYR A 1 165 ? -2.887 -0.705 -6.208 1.00 97.12 165 TYR A C 1
ATOM 1422 O O . TYR A 1 165 ? -3.509 -1.303 -5.331 1.00 97.12 165 TYR A O 1
ATOM 1430 N N . CYS A 1 166 ? -1.665 -0.203 -6.015 1.00 97.25 166 CYS A N 1
ATOM 1431 C CA . CYS A 1 166 ? -0.930 -0.337 -4.765 1.00 97.25 166 CYS A CA 1
ATOM 1432 C C . CYS A 1 166 ? -1.698 0.303 -3.606 1.00 97.25 166 CYS A C 1
ATOM 1434 O O . CYS A 1 166 ? -1.919 -0.347 -2.586 1.00 97.25 166 CYS A O 1
ATOM 1436 N N . TYR A 1 167 ? -2.167 1.536 -3.787 1.00 97.88 167 TYR A N 1
ATOM 1437 C CA . TYR A 1 167 ? -2.871 2.277 -2.749 1.00 97.88 167 TYR A CA 1
ATOM 1438 C C . TYR A 1 167 ? -4.163 1.569 -2.327 1.00 97.88 167 TYR A C 1
ATOM 1440 O O . TYR A 1 167 ? -4.374 1.312 -1.141 1.00 97.88 167 TYR A O 1
ATOM 1448 N N . TRP A 1 168 ? -5.005 1.186 -3.291 1.00 97.88 168 TRP A N 1
ATOM 1449 C CA . TRP A 1 168 ? -6.255 0.479 -3.006 1.00 97.88 168 TRP A CA 1
ATOM 1450 C C . TRP A 1 168 ? -6.020 -0.883 -2.348 1.00 97.88 168 TRP A C 1
ATOM 1452 O O . TRP A 1 168 ? -6.762 -1.266 -1.445 1.00 97.88 168 TRP A O 1
ATOM 1462 N N . LEU A 1 169 ? -4.950 -1.589 -2.727 1.00 95.62 169 LEU A N 1
ATOM 1463 C CA . LEU A 1 169 ? -4.552 -2.831 -2.068 1.00 95.62 169 LEU A CA 1
ATOM 1464 C C . LEU A 1 169 ? -4.101 -2.598 -0.617 1.00 95.62 169 LEU A C 1
ATOM 1466 O O . LEU A 1 169 ? -4.405 -3.418 0.250 1.00 95.62 169 LEU A O 1
ATOM 1470 N N . ILE A 1 170 ? -3.386 -1.503 -0.332 1.00 95.50 170 ILE A N 1
ATOM 1471 C CA . ILE A 1 170 ? -3.004 -1.138 1.040 1.00 95.50 170 ILE A CA 1
ATOM 1472 C C . ILE A 1 170 ? -4.253 -0.880 1.878 1.00 95.50 170 ILE A C 1
ATOM 1474 O O . ILE A 1 170 ? -4.357 -1.455 2.959 1.00 95.50 170 ILE A O 1
ATOM 1478 N N . LEU A 1 171 ? -5.201 -0.083 1.372 1.00 95.75 171 LEU A N 1
ATOM 1479 C CA . LEU A 1 171 ? -6.469 0.192 2.054 1.00 95.75 171 LEU A CA 1
ATOM 1480 C C . LEU A 1 171 ? -7.252 -1.097 2.317 1.00 95.75 171 LEU A C 1
ATOM 1482 O O . LEU A 1 171 ? -7.640 -1.352 3.454 1.00 95.75 171 LEU A O 1
ATOM 1486 N N . PHE A 1 172 ? -7.394 -1.958 1.305 1.00 94.25 172 PHE A N 1
ATOM 1487 C CA . PHE A 1 172 ? -8.053 -3.257 1.442 1.00 94.25 172 PHE A CA 1
ATOM 1488 C C . PHE A 1 172 ? -7.424 -4.102 2.559 1.00 94.25 172 PHE A C 1
ATOM 1490 O O . PHE A 1 172 ? -8.115 -4.582 3.458 1.00 94.25 172 PHE A O 1
ATOM 1497 N N . VAL A 1 173 ? -6.094 -4.266 2.534 1.00 90.25 173 VAL A N 1
ATOM 1498 C CA . VAL A 1 173 ? -5.378 -5.035 3.562 1.00 90.25 173 VAL A CA 1
ATOM 1499 C C . VAL A 1 173 ? -5.505 -4.361 4.924 1.00 90.25 173 VAL A C 1
ATOM 1501 O O . VAL A 1 173 ? -5.617 -5.061 5.927 1.00 90.25 173 VAL A O 1
ATOM 1504 N N . TYR A 1 174 ? -5.489 -3.029 4.976 1.00 90.12 174 TYR A N 1
ATOM 1505 C CA . TYR A 1 174 ? -5.613 -2.285 6.220 1.00 90.12 174 TYR A CA 1
ATOM 1506 C C . TYR A 1 174 ? -6.970 -2.527 6.887 1.00 90.12 174 TYR A C 1
ATOM 1508 O O . TYR A 1 174 ? -7.019 -2.922 8.052 1.00 90.12 174 TYR A O 1
ATOM 1516 N N . ILE A 1 175 ? -8.050 -2.400 6.117 1.00 90.25 175 ILE A N 1
ATOM 1517 C CA . ILE A 1 175 ? -9.419 -2.640 6.575 1.00 90.25 175 ILE A CA 1
ATOM 1518 C C . ILE A 1 175 ? -9.587 -4.092 7.025 1.00 90.25 175 ILE A C 1
ATOM 1520 O O . ILE A 1 175 ? -9.965 -4.340 8.167 1.00 90.25 175 ILE A O 1
ATOM 1524 N N . LYS A 1 176 ? -9.234 -5.052 6.162 1.00 85.69 176 LYS A N 1
ATOM 1525 C CA . LYS A 1 176 ? -9.455 -6.482 6.418 1.00 85.69 176 LYS A CA 1
ATOM 1526 C C . LYS A 1 176 ? -8.600 -7.045 7.556 1.00 85.69 176 LYS A C 1
ATOM 1528 O O . LYS A 1 176 ? -8.986 -7.990 8.238 1.00 85.69 176 LYS A O 1
ATOM 1533 N N . LYS A 1 177 ? -7.378 -6.540 7.722 1.00 79.88 177 LYS A N 1
ATOM 1534 C CA . LYS A 1 177 ? -6.428 -7.110 8.683 1.00 79.88 177 LYS A CA 1
ATOM 1535 C C . LYS A 1 177 ? -6.406 -6.357 10.005 1.00 79.88 177 LYS A C 1
ATOM 1537 O O . LYS A 1 177 ? -6.272 -6.997 11.037 1.00 79.88 177 LYS A O 1
ATOM 1542 N N . TYR A 1 178 ? -6.450 -5.030 9.976 1.00 79.12 178 TYR A N 1
ATOM 1543 C CA . TYR A 1 178 ? -6.286 -4.230 11.188 1.00 79.12 178 TYR A CA 1
ATOM 1544 C C . TYR A 1 178 ? -7.638 -3.776 11.724 1.00 79.12 178 TYR A C 1
ATOM 1546 O O . TYR A 1 178 ? -7.945 -4.038 12.879 1.00 79.12 178 TYR A O 1
ATOM 1554 N N . LEU A 1 179 ? -8.493 -3.190 10.883 1.00 81.75 179 LEU A N 1
ATOM 1555 C CA . LEU A 1 179 ? -9.779 -2.673 11.353 1.00 81.75 179 LEU A CA 1
ATOM 1556 C C . LEU A 1 179 ? -10.759 -3.791 11.729 1.00 81.75 179 LEU A C 1
ATOM 1558 O O . LEU A 1 179 ? -11.270 -3.799 12.843 1.00 81.75 179 LEU A O 1
ATOM 1562 N N . SER A 1 180 ? -11.010 -4.766 10.855 1.00 75.56 180 SER A N 1
ATOM 1563 C CA . SER A 1 180 ? -12.061 -5.768 11.103 1.00 75.56 180 SER A CA 1
ATOM 1564 C C . SER A 1 180 ? -11.724 -6.831 12.153 1.00 75.56 180 SER A C 1
ATOM 1566 O O . SER A 1 180 ? -12.619 -7.577 12.545 1.00 75.56 180 SER A O 1
ATOM 1568 N N . LEU A 1 181 ? -10.459 -6.954 12.570 1.00 68.06 181 LEU A N 1
ATOM 1569 C CA . LEU A 1 181 ? -10.052 -7.893 13.626 1.00 68.06 181 LEU A CA 1
ATOM 1570 C C . LEU A 1 181 ? -10.053 -7.262 15.020 1.00 68.06 181 LEU A C 1
ATOM 1572 O O . LEU A 1 181 ? -10.216 -7.981 16.000 1.00 68.06 181 LEU A O 1
ATOM 1576 N N . GLU A 1 182 ? -9.866 -5.948 15.101 1.00 67.75 182 GLU A N 1
ATOM 1577 C CA . GLU A 1 182 ? -9.592 -5.250 16.363 1.00 67.75 182 GLU A CA 1
ATOM 1578 C C . GLU A 1 182 ? -10.749 -4.337 16.783 1.00 67.75 182 GLU A C 1
ATOM 1580 O O . GLU A 1 182 ? -10.821 -3.917 17.935 1.00 67.75 182 GLU A O 1
ATOM 1585 N N . LEU A 1 183 ? -11.670 -4.030 15.866 1.00 68.31 183 LEU A N 1
ATOM 1586 C CA . LEU A 1 183 ? -12.829 -3.190 16.145 1.00 68.31 183 LEU A CA 1
ATOM 1587 C C . LEU A 1 183 ? -14.074 -4.011 16.466 1.00 68.31 183 LEU A C 1
ATOM 1589 O O . LEU A 1 183 ? -14.309 -5.077 15.896 1.00 68.31 183 LEU A O 1
ATOM 1593 N N . ASP A 1 184 ? -14.903 -3.447 17.344 1.00 65.69 184 ASP A N 1
ATOM 1594 C CA . ASP A 1 184 ? -16.187 -4.011 17.751 1.00 65.69 184 ASP A CA 1
ATOM 1595 C C . ASP A 1 184 ? -17.065 -4.430 16.566 1.00 65.69 184 ASP A C 1
ATOM 1597 O O . ASP A 1 184 ? -17.126 -3.763 15.525 1.00 65.69 184 ASP A O 1
ATOM 1601 N N . TYR A 1 185 ? -17.869 -5.476 16.790 1.00 64.81 185 TYR A N 1
ATOM 1602 C CA . TYR A 1 185 ? -18.872 -5.980 15.843 1.00 64.81 185 TYR A CA 1
ATOM 1603 C C . TYR A 1 185 ? -19.794 -4.886 15.283 1.00 64.81 185 TYR A C 1
ATOM 1605 O O . TYR A 1 185 ? -20.284 -5.026 14.160 1.00 64.81 185 TYR A O 1
ATOM 1613 N N . LYS A 1 186 ? -19.975 -3.775 16.012 1.00 67.12 186 LYS A N 1
ATOM 1614 C CA . LYS A 1 186 ? -20.742 -2.593 15.594 1.00 67.12 186 LYS A CA 1
ATOM 1615 C C . LYS A 1 186 ? -20.335 -2.053 14.218 1.00 67.12 186 LYS A C 1
ATOM 1617 O O . LYS A 1 186 ? -21.190 -1.555 13.494 1.00 67.12 186 LYS A O 1
ATOM 1622 N N . TYR A 1 187 ? -19.061 -2.155 13.840 1.00 71.56 187 TYR A N 1
ATOM 1623 C CA . TYR A 1 187 ? -18.570 -1.635 12.558 1.00 71.56 187 TYR A CA 1
ATOM 1624 C C . TYR A 1 187 ? -18.476 -2.696 11.457 1.00 71.56 187 TYR A C 1
ATOM 1626 O O . TYR A 1 187 ? -18.096 -2.366 10.338 1.00 71.56 187 TYR A O 1
ATOM 1634 N N . SER A 1 188 ? -18.825 -3.954 11.740 1.00 77.25 188 SER A N 1
ATOM 1635 C CA . SER A 1 188 ? -18.580 -5.088 10.836 1.00 77.25 188 SER A CA 1
ATOM 1636 C C . SER A 1 188 ? -19.186 -4.909 9.440 1.00 77.25 188 SER A C 1
ATOM 1638 O O . SER A 1 188 ? -18.480 -5.096 8.452 1.00 77.25 188 SER A O 1
ATOM 1640 N N . TYR A 1 189 ? -20.449 -4.483 9.349 1.00 83.56 189 TYR A N 1
ATOM 1641 C CA . TYR A 1 189 ? -21.124 -4.230 8.070 1.00 83.56 189 TYR A CA 1
ATOM 1642 C C . TYR A 1 189 ? -20.465 -3.086 7.284 1.00 83.56 189 TYR A C 1
ATOM 1644 O O . TYR A 1 189 ? -20.130 -3.234 6.111 1.00 83.56 189 TYR A O 1
ATOM 1652 N N . ASN A 1 190 ? -20.195 -1.963 7.952 1.00 87.44 190 ASN A N 1
ATOM 1653 C CA . ASN A 1 190 ? -19.566 -0.804 7.322 1.00 87.44 190 ASN A CA 1
ATOM 1654 C C . ASN A 1 190 ? -18.143 -1.125 6.838 1.00 87.44 190 ASN A C 1
ATOM 1656 O O . ASN A 1 190 ? -17.775 -0.763 5.725 1.00 87.44 190 ASN A O 1
ATOM 1660 N N . LEU A 1 191 ? -17.354 -1.840 7.646 1.00 87.44 191 LEU A N 1
ATOM 1661 C CA . LEU A 1 191 ? -16.003 -2.276 7.283 1.00 87.44 191 LEU A CA 1
ATOM 1662 C C . LEU A 1 191 ? -16.016 -3.285 6.133 1.00 87.44 191 LEU A C 1
ATOM 1664 O O . LEU A 1 191 ? -15.160 -3.200 5.257 1.00 87.44 191 LEU A O 1
ATOM 1668 N N . PHE A 1 192 ? -16.997 -4.191 6.096 1.00 88.25 192 PHE A N 1
ATOM 1669 C CA . PHE A 1 192 ? -17.189 -5.097 4.966 1.00 88.25 192 PHE A CA 1
ATOM 1670 C C . PHE A 1 192 ? -17.466 -4.326 3.669 1.00 88.25 192 PHE A C 1
ATOM 1672 O O . PHE A 1 192 ? -16.845 -4.601 2.645 1.00 88.25 192 PHE A O 1
ATOM 1679 N N . ASN A 1 193 ? -18.326 -3.307 3.708 1.00 90.75 193 ASN A N 1
ATOM 1680 C CA . ASN A 1 193 ? -18.594 -2.492 2.525 1.00 90.75 193 ASN A CA 1
ATOM 1681 C C . ASN A 1 193 ? -17.359 -1.707 2.066 1.00 90.75 193 ASN A C 1
ATOM 1683 O O . ASN A 1 193 ? -17.079 -1.658 0.868 1.00 90.75 193 ASN A O 1
ATOM 1687 N N . LEU A 1 194 ? -16.572 -1.149 2.994 1.00 93.19 194 LEU A N 1
ATOM 1688 C CA . LEU A 1 194 ? -15.293 -0.530 2.634 1.00 93.19 194 LEU A CA 1
ATOM 1689 C C . LEU A 1 194 ? -14.327 -1.545 2.004 1.00 93.19 194 LEU A C 1
ATOM 1691 O O . LEU A 1 194 ? -13.666 -1.222 1.017 1.00 93.19 194 LEU A O 1
ATOM 1695 N N . GLU A 1 195 ? -14.264 -2.771 2.538 1.00 92.00 195 GLU A N 1
ATOM 1696 C CA . GLU A 1 195 ? -13.476 -3.861 1.955 1.00 92.00 195 GLU A CA 1
ATOM 1697 C C . GLU A 1 195 ? -13.905 -4.120 0.502 1.00 92.00 195 GLU A C 1
ATOM 1699 O O . GLU A 1 195 ? -13.046 -4.205 -0.377 1.00 92.00 195 GLU A O 1
ATOM 1704 N N . MET A 1 196 ? -15.213 -4.184 0.228 1.00 93.50 196 MET A N 1
ATOM 1705 C CA . MET A 1 196 ? -15.744 -4.402 -1.122 1.00 93.50 196 MET A CA 1
ATOM 1706 C C . MET A 1 196 ? -15.417 -3.252 -2.080 1.00 93.50 196 MET A C 1
ATOM 1708 O O . MET A 1 196 ? -14.989 -3.514 -3.204 1.00 93.50 196 MET A O 1
ATOM 1712 N N . ILE A 1 197 ? -15.533 -1.997 -1.634 1.00 95.31 197 ILE A N 1
ATOM 1713 C CA . ILE A 1 197 ? -15.164 -0.822 -2.440 1.00 95.31 197 ILE A CA 1
ATOM 1714 C C . ILE A 1 197 ? -13.674 -0.883 -2.801 1.00 95.31 197 ILE A C 1
ATOM 1716 O O . ILE A 1 197 ? -13.307 -0.794 -3.973 1.00 95.31 197 ILE A O 1
ATOM 1720 N N . CYS A 1 198 ? -12.792 -1.097 -1.819 1.00 96.06 198 CYS A N 1
ATOM 1721 C CA . CYS A 1 198 ? -11.361 -1.221 -2.096 1.00 96.06 198 CYS A CA 1
ATOM 1722 C C . CYS A 1 198 ? -11.056 -2.393 -3.036 1.00 96.06 198 CYS A C 1
ATOM 1724 O O . CYS A 1 198 ? -10.184 -2.271 -3.901 1.00 96.06 198 CYS A O 1
ATOM 1726 N N . ASN A 1 199 ? -11.769 -3.511 -2.869 1.00 94.56 199 ASN A N 1
ATOM 1727 C CA . ASN A 1 199 ? -11.626 -4.699 -3.697 1.00 94.56 199 ASN A CA 1
ATOM 1728 C C . ASN A 1 199 ? -11.929 -4.415 -5.168 1.00 94.56 199 ASN A C 1
ATOM 1730 O O . ASN A 1 199 ? -11.095 -4.713 -6.023 1.00 94.56 199 ASN A O 1
ATOM 1734 N N . ASP A 1 200 ? -13.063 -3.778 -5.457 1.00 95.75 200 ASP A N 1
ATOM 1735 C CA . ASP A 1 200 ? -13.423 -3.375 -6.818 1.00 95.75 200 ASP A CA 1
ATOM 1736 C C . ASP A 1 200 ? -12.335 -2.493 -7.450 1.00 95.75 200 ASP A C 1
ATOM 1738 O O . ASP A 1 200 ? -11.810 -2.786 -8.532 1.00 95.75 200 ASP A O 1
ATOM 1742 N N . HIS A 1 201 ? -11.894 -1.466 -6.721 1.00 96.69 201 HIS A N 1
ATOM 1743 C CA . HIS A 1 201 ? -10.919 -0.518 -7.241 1.00 96.69 201 HIS A CA 1
ATOM 1744 C C . HIS A 1 201 ? -9.544 -1.142 -7.515 1.00 96.69 201 HIS A C 1
ATOM 1746 O O . HIS A 1 201 ? -8.964 -0.884 -8.578 1.00 96.69 201 HIS A O 1
ATOM 1752 N N . TYR A 1 202 ? -8.985 -1.966 -6.617 1.00 94.69 202 TYR A N 1
ATOM 1753 C CA . TYR A 1 202 ? -7.688 -2.584 -6.914 1.00 94.69 202 TYR A CA 1
ATOM 1754 C C . TYR A 1 202 ? -7.814 -3.622 -8.044 1.00 94.69 202 TYR A C 1
ATOM 1756 O O . TYR A 1 202 ? -6.907 -3.717 -8.876 1.00 94.69 202 TYR A O 1
ATOM 1764 N N . ILE A 1 203 ? -8.931 -4.360 -8.129 1.00 94.44 203 ILE A N 1
ATOM 1765 C CA . ILE A 1 203 ? -9.199 -5.327 -9.207 1.00 94.44 203 ILE A CA 1
ATOM 1766 C C . ILE A 1 203 ? -9.253 -4.618 -10.564 1.00 94.44 203 ILE A C 1
ATOM 1768 O O . ILE A 1 203 ? -8.596 -5.048 -11.518 1.00 94.44 203 ILE A O 1
ATOM 1772 N N . LYS A 1 204 ? -9.979 -3.499 -10.648 1.00 95.44 204 LYS A N 1
ATOM 1773 C CA . LYS A 1 204 ? -10.078 -2.684 -11.864 1.00 95.44 204 LYS A CA 1
ATOM 1774 C C . LYS A 1 204 ? -8.704 -2.212 -12.343 1.00 95.44 204 LYS A C 1
ATOM 1776 O O . LYS A 1 204 ? -8.375 -2.351 -13.522 1.00 95.44 204 LYS A O 1
ATOM 1781 N N . ASN A 1 205 ? -7.868 -1.717 -11.430 1.00 94.06 205 ASN A N 1
ATOM 1782 C CA . ASN A 1 205 ? -6.530 -1.234 -11.775 1.00 94.06 205 ASN A CA 1
ATOM 1783 C C . ASN A 1 205 ? -5.594 -2.362 -12.239 1.00 94.06 205 ASN A C 1
ATOM 1785 O O . ASN A 1 205 ? -4.910 -2.211 -13.254 1.00 94.06 205 ASN A O 1
ATOM 1789 N N . ILE A 1 206 ? -5.582 -3.515 -11.558 1.00 92.12 206 ILE A N 1
ATOM 1790 C CA . ILE A 1 206 ? -4.691 -4.623 -11.940 1.00 92.12 206 ILE A CA 1
ATOM 1791 C C . ILE A 1 206 ? -5.126 -5.316 -13.233 1.00 92.12 206 ILE A C 1
ATOM 1793 O O . ILE A 1 206 ? -4.267 -5.765 -13.997 1.00 92.12 206 ILE A O 1
ATOM 1797 N N . ARG A 1 207 ? -6.436 -5.348 -13.524 1.00 93.50 207 ARG A N 1
ATOM 1798 C CA . ARG A 1 207 ? -6.978 -5.798 -14.815 1.00 93.50 207 ARG A CA 1
ATOM 1799 C C . ARG A 1 207 ? -6.412 -4.970 -15.963 1.00 93.50 207 ARG A C 1
ATOM 1801 O O . ARG A 1 207 ? -5.922 -5.541 -16.934 1.00 93.50 207 ARG A O 1
ATOM 1808 N N . ASN A 1 208 ? -6.429 -3.648 -15.816 1.00 92.69 208 ASN A N 1
ATOM 1809 C CA . ASN A 1 208 ? -5.918 -2.729 -16.830 1.00 92.69 208 ASN A CA 1
ATOM 1810 C C . ASN A 1 208 ? -4.390 -2.811 -16.962 1.00 92.69 208 ASN A C 1
ATOM 1812 O O . ASN A 1 208 ? -3.864 -2.771 -18.071 1.00 92.69 208 ASN A O 1
ATOM 1816 N N . LEU A 1 209 ? -3.670 -2.980 -15.849 1.00 91.12 209 LEU A N 1
ATOM 1817 C CA . LEU A 1 209 ? -2.207 -3.067 -15.853 1.00 91.12 209 LEU A CA 1
ATOM 1818 C C . LEU A 1 209 ? -1.685 -4.389 -16.444 1.00 91.12 209 LEU A C 1
ATOM 1820 O O . LEU A 1 209 ? -0.656 -4.409 -17.119 1.00 91.12 209 LEU A O 1
ATOM 1824 N N . THR A 1 210 ? -2.367 -5.506 -16.172 1.00 88.44 210 THR A N 1
ATOM 1825 C CA . THR A 1 210 ? -1.839 -6.860 -16.410 1.00 88.44 210 THR A CA 1
ATOM 1826 C C . THR A 1 210 ? -2.844 -7.798 -17.078 1.00 88.44 210 THR A C 1
ATOM 1828 O O . THR A 1 210 ? -2.969 -8.952 -16.678 1.00 88.44 210 THR A O 1
ATOM 1831 N N . LEU A 1 211 ? -3.529 -7.346 -18.133 1.00 89.62 211 LEU A N 1
ATOM 1832 C CA . LEU A 1 211 ? -4.629 -8.074 -18.791 1.00 89.62 211 LEU A CA 1
ATOM 1833 C C . LEU A 1 211 ? -4.367 -9.583 -18.988 1.00 89.62 211 LEU A C 1
ATOM 1835 O O . LEU A 1 211 ? -5.176 -10.412 -18.582 1.00 89.62 211 LEU A O 1
ATOM 1839 N N . LYS A 1 212 ? -3.195 -9.952 -19.529 1.00 89.69 212 LYS A N 1
ATOM 1840 C CA . LYS A 1 212 ? -2.819 -11.358 -19.793 1.00 89.69 212 LYS A CA 1
ATOM 1841 C C . LYS A 1 212 ? -2.619 -12.205 -18.527 1.00 89.69 212 LYS A C 1
ATOM 1843 O O . LYS A 1 212 ? -2.789 -13.417 -18.568 1.00 89.69 212 LYS A O 1
ATOM 1848 N N . TYR A 1 213 ? -2.237 -11.587 -17.410 1.00 89.31 213 TYR A N 1
ATOM 1849 C CA . TYR A 1 213 ? -1.908 -12.263 -16.148 1.00 89.31 213 TYR A CA 1
ATOM 1850 C C . TYR A 1 213 ? -2.926 -11.996 -15.033 1.00 89.31 213 TYR A C 1
ATOM 1852 O O . TYR A 1 213 ? -2.752 -12.498 -13.920 1.00 89.31 213 TYR A O 1
ATOM 1860 N N . PHE A 1 214 ? -3.987 -11.243 -15.333 1.00 89.88 214 PHE A N 1
ATOM 1861 C CA . PHE A 1 214 ? -4.989 -10.773 -14.384 1.00 89.88 214 PHE A CA 1
ATOM 1862 C C . PHE A 1 214 ? -5.560 -11.914 -13.533 1.00 89.88 214 PHE A C 1
ATOM 1864 O O . PHE A 1 214 ? -5.410 -11.901 -12.313 1.00 89.88 214 PHE A O 1
ATOM 1871 N N . ASN A 1 215 ? -6.106 -12.957 -14.166 1.00 86.75 215 ASN A N 1
ATOM 1872 C CA . ASN A 1 215 ? -6.718 -14.085 -13.454 1.00 86.75 215 ASN A CA 1
ATOM 1873 C C . ASN A 1 215 ? -5.731 -14.772 -12.495 1.00 86.75 215 ASN A C 1
ATOM 1875 O O . ASN A 1 215 ? -6.064 -15.069 -11.349 1.00 86.75 215 ASN A O 1
ATOM 1879 N N . LEU A 1 216 ? -4.484 -14.977 -12.929 1.00 87.62 216 LEU A N 1
ATOM 1880 C CA . LEU A 1 216 ? -3.450 -15.603 -12.101 1.00 87.62 216 LEU A CA 1
ATOM 1881 C C . LEU A 1 216 ? -3.057 -14.731 -10.904 1.00 87.62 216 LEU A C 1
ATOM 1883 O O . LEU A 1 216 ? -2.777 -15.258 -9.824 1.00 87.62 216 LEU A O 1
ATOM 1887 N N . LEU A 1 217 ? -3.009 -13.412 -11.092 1.00 88.25 217 LEU A N 1
ATOM 1888 C CA . LEU A 1 217 ? -2.754 -12.459 -10.017 1.00 88.25 217 LEU A CA 1
ATOM 1889 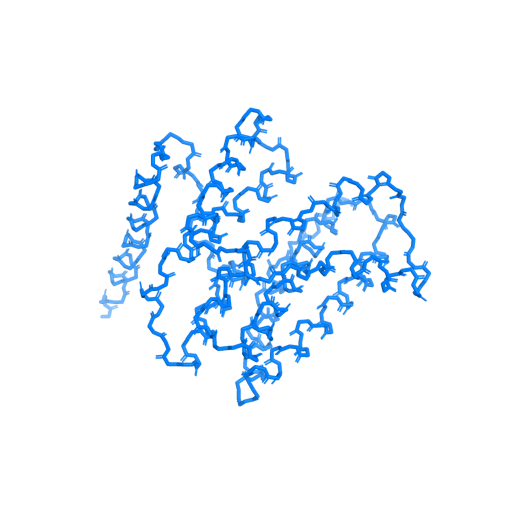C C . LEU A 1 217 ? -3.893 -12.444 -9.000 1.00 88.25 217 LEU A C 1
ATOM 1891 O O . LEU A 1 217 ? -3.618 -12.553 -7.808 1.00 88.25 217 LEU A O 1
ATOM 1895 N N . ILE A 1 218 ? -5.147 -12.410 -9.455 1.00 89.25 218 ILE A N 1
ATOM 1896 C CA . ILE A 1 218 ? -6.320 -12.469 -8.574 1.00 89.25 218 ILE A CA 1
ATOM 1897 C C . ILE A 1 218 ? -6.342 -13.768 -7.766 1.00 89.25 218 ILE A C 1
ATOM 1899 O O . ILE A 1 218 ? -6.460 -13.722 -6.544 1.00 89.25 218 ILE A O 1
ATOM 1903 N N . ILE A 1 219 ? -6.111 -14.924 -8.396 1.00 86.19 219 ILE A N 1
ATOM 1904 C CA . ILE A 1 219 ? -6.043 -16.216 -7.689 1.00 86.19 219 ILE A CA 1
ATOM 1905 C C . ILE A 1 219 ? -4.950 -16.200 -6.606 1.00 86.19 219 ILE A C 1
ATOM 1907 O O . ILE A 1 219 ? -5.156 -16.682 -5.487 1.00 86.19 219 ILE A O 1
ATOM 1911 N N . LYS A 1 220 ? -3.773 -15.635 -6.909 1.00 86.88 220 LYS A N 1
ATOM 1912 C CA . LYS A 1 220 ? -2.681 -15.514 -5.930 1.00 86.88 220 LYS A CA 1
ATOM 1913 C C . LYS A 1 220 ? -3.028 -14.561 -4.792 1.00 86.88 220 LYS A C 1
ATOM 1915 O O . LYS A 1 220 ? -2.750 -14.902 -3.642 1.00 86.88 220 LYS A O 1
ATOM 1920 N N . ASN A 1 221 ? -3.636 -13.419 -5.105 1.00 87.25 221 ASN A N 1
ATOM 1921 C CA . ASN A 1 221 ? -4.088 -12.448 -4.117 1.00 87.25 221 ASN A CA 1
ATOM 1922 C C . ASN A 1 221 ? -5.110 -13.078 -3.181 1.00 87.25 221 ASN A C 1
ATOM 1924 O O . ASN A 1 221 ? -4.861 -13.096 -1.980 1.00 87.25 221 ASN A O 1
ATOM 1928 N N . ASN A 1 222 ? -6.151 -13.723 -3.706 1.00 85.50 222 ASN A N 1
ATOM 1929 C CA . ASN A 1 222 ? -7.170 -14.405 -2.906 1.00 85.50 222 ASN A CA 1
ATOM 1930 C C . ASN A 1 222 ? -6.555 -15.450 -1.966 1.00 85.50 222 ASN A C 1
ATOM 1932 O O . ASN A 1 222 ? -6.888 -15.494 -0.786 1.00 85.50 222 ASN A O 1
ATOM 1936 N N . LYS A 1 223 ? -5.569 -16.227 -2.438 1.00 85.50 223 LYS A N 1
ATOM 1937 C CA . LYS A 1 223 ? -4.843 -17.202 -1.603 1.00 85.50 223 LYS A CA 1
ATOM 1938 C C . LYS A 1 223 ? -4.008 -16.567 -0.486 1.00 85.50 223 LYS A C 1
ATOM 1940 O O . LYS A 1 223 ? -3.703 -17.231 0.508 1.00 85.50 223 LYS A O 1
ATOM 1945 N N . TRP A 1 224 ? -3.525 -15.341 -0.661 1.00 85.12 224 TRP A N 1
ATOM 1946 C CA . TRP A 1 224 ? -2.829 -14.629 0.409 1.00 85.12 224 TRP A CA 1
ATOM 1947 C C . TRP A 1 224 ? -3.799 -13.924 1.350 1.00 85.12 224 TRP A C 1
ATOM 1949 O O . TRP A 1 224 ? -3.578 -13.955 2.557 1.00 85.12 224 TRP A O 1
ATOM 1959 N N . ILE A 1 225 ? -4.863 -13.343 0.803 1.00 83.62 225 ILE A N 1
ATOM 1960 C CA . ILE A 1 225 ? -5.935 -12.670 1.532 1.00 83.62 225 ILE A CA 1
ATOM 1961 C C . ILE A 1 225 ? -6.633 -13.658 2.469 1.00 83.62 225 ILE A C 1
ATOM 1963 O O . ILE A 1 225 ? -6.773 -13.358 3.647 1.00 83.62 225 ILE A O 1
ATOM 1967 N N . SER A 1 226 ? -6.929 -14.879 2.016 1.00 80.00 226 SER A N 1
ATOM 1968 C CA . SER A 1 226 ? -7.545 -15.930 2.843 1.00 80.00 226 SER A CA 1
ATOM 1969 C C . SER A 1 226 ? -6.682 -16.382 4.030 1.00 80.00 226 SER A C 1
ATOM 1971 O O . SER A 1 226 ? -7.128 -17.148 4.874 1.00 80.00 226 SER A O 1
ATOM 1973 N N . LYS A 1 227 ? -5.402 -15.984 4.074 1.00 77.00 227 LYS A N 1
ATOM 1974 C CA . LYS A 1 227 ? -4.499 -16.236 5.211 1.00 77.00 227 LYS A CA 1
ATOM 1975 C C . LYS A 1 227 ? -4.441 -15.067 6.188 1.00 77.00 227 LYS A C 1
ATOM 1977 O O . LYS A 1 227 ? -3.791 -15.194 7.222 1.00 77.00 227 LYS A O 1
ATOM 1982 N N . LEU A 1 228 ? -5.022 -13.923 5.824 1.00 71.62 228 LEU A N 1
ATOM 1983 C CA . LEU A 1 228 ? -5.239 -12.806 6.738 1.00 71.62 228 LEU A CA 1
ATOM 1984 C C . LEU A 1 228 ? -6.410 -13.089 7.677 1.00 71.62 228 LEU A C 1
ATOM 1986 O O . LEU A 1 228 ? -6.409 -12.564 8.785 1.00 71.62 228 LEU A O 1
ATOM 1990 N N . ASP A 1 229 ? -7.334 -13.959 7.262 1.00 62.69 229 ASP A N 1
ATOM 1991 C CA . ASP A 1 229 ? -8.400 -14.494 8.101 1.00 62.69 229 ASP A CA 1
ATOM 1992 C C . ASP A 1 229 ? -7.777 -15.392 9.186 1.00 62.69 229 ASP A C 1
ATOM 1994 O O . ASP A 1 229 ? -7.632 -16.609 9.046 1.00 62.69 229 ASP A O 1
ATOM 1998 N N . ILE A 1 230 ? -7.318 -14.778 10.275 1.00 55.62 230 ILE A N 1
ATOM 1999 C CA . ILE A 1 230 ? -6.969 -15.501 11.496 1.00 55.62 230 ILE A CA 1
ATOM 2000 C C . ILE A 1 230 ? -8.282 -16.050 12.055 1.00 55.62 230 ILE A C 1
ATOM 2002 O O . ILE A 1 230 ? -9.290 -15.343 12.067 1.00 55.62 230 ILE A O 1
ATOM 2006 N N . LYS A 1 231 ? -8.275 -17.316 12.501 1.00 48.19 231 LYS A N 1
ATOM 2007 C CA . LYS A 1 231 ? -9.394 -17.931 13.228 1.00 48.19 231 LYS A CA 1
ATOM 2008 C C . LYS A 1 231 ? -9.885 -16.921 14.264 1.00 48.19 231 LYS A C 1
ATOM 2010 O O . LYS A 1 231 ? -9.162 -16.661 15.222 1.00 48.19 231 LYS A O 1
ATOM 2015 N N . ARG A 1 232 ? -11.077 -16.344 14.056 1.00 46.44 232 ARG A N 1
ATOM 2016 C CA . ARG A 1 232 ? -11.790 -15.606 15.102 1.00 46.44 232 ARG A CA 1
ATOM 2017 C C . ARG A 1 232 ? -11.767 -16.531 16.306 1.00 46.44 232 ARG A C 1
ATOM 2019 O O . ARG A 1 232 ? -12.337 -17.621 16.227 1.00 46.44 232 ARG A O 1
ATOM 2026 N N . ASN A 1 233 ? -11.024 -16.171 17.349 1.00 37.22 233 ASN A N 1
ATOM 2027 C CA . ASN A 1 233 ? -11.123 -16.900 18.598 1.00 37.22 233 ASN A CA 1
ATOM 2028 C C . ASN A 1 233 ? -12.594 -16.780 18.979 1.00 37.22 233 ASN A C 1
ATOM 2030 O O . ASN A 1 233 ? -13.071 -15.677 19.240 1.00 37.22 233 ASN A O 1
ATOM 2034 N N . LYS A 1 234 ? -13.319 -17.898 18.877 1.00 35.47 234 LYS A N 1
ATOM 2035 C CA . LYS A 1 234 ? -14.633 -18.041 19.483 1.00 35.47 234 LYS A CA 1
ATOM 2036 C C . LYS A 1 234 ? -14.386 -17.781 20.968 1.00 35.47 234 LYS A C 1
ATOM 2038 O O . LYS A 1 234 ? -13.785 -18.627 21.626 1.00 35.47 234 LYS A O 1
ATOM 2043 N N . LYS A 1 235 ? -14.671 -16.561 21.415 1.00 35.56 235 LYS A N 1
ATOM 2044 C CA . LYS A 1 235 ? -14.991 -16.333 22.817 1.00 35.56 235 LYS A CA 1
ATOM 2045 C C . LYS A 1 235 ? -16.388 -16.886 23.032 1.00 35.56 235 LYS A C 1
ATOM 2047 O O . LYS A 1 235 ? -17.219 -16.678 22.117 1.00 35.56 235 LYS A O 1
#

pLDDT: mean 82.18, std 16.43, range [35.47, 98.06]